Protein AF-A0A7D9H4T4-F1 (afdb_monomer)

Sequence (240 aa):
STEFERYAAGDLHRPLDASEGILERERLVSLVAGLLRQNHLQFLETYKQEAVTAAQALLKQLMIEQLADVEDCLTGSGEVTPPMDAAHWLRVLRLASEALGKLIQRVRAVHDVIKHTAASSSGLETEKFLSLEDHARVEVKLKDLLVSVCDYCHERLASLVSTQSDKQTITASQVAELSSIVENFTELSERICCRQSPALKAAFKIQAGNYVHKFHLQRKNKLTLLLDAARWKVADVTPE

Structure (mmCIF, N/CA/C/O backbone):
data_AF-A0A7D9H4T4-F1
#
_entry.id   AF-A0A7D9H4T4-F1
#
loop_
_atom_site.group_PDB
_atom_site.id
_atom_site.type_symbol
_atom_site.label_atom_id
_atom_site.label_alt_id
_atom_site.label_comp_id
_atom_site.label_asym_id
_atom_site.label_entity_id
_atom_site.label_seq_id
_atom_site.pdbx_PDB_ins_code
_atom_site.Cartn_x
_atom_site.Cartn_y
_atom_site.Cartn_z
_atom_site.occupancy
_atom_site.B_iso_or_equiv
_atom_site.auth_seq_id
_atom_site.auth_comp_id
_atom_site.auth_asym_id
_atom_site.auth_atom_id
_atom_site.pdbx_PDB_model_num
ATOM 1 N N . SER A 1 1 ? -6.855 1.336 27.453 1.00 59.91 1 SER A N 1
ATOM 2 C CA . SER A 1 1 ? -5.936 1.464 26.302 1.00 59.91 1 SER A CA 1
ATOM 3 C C . SER A 1 1 ? -5.232 0.150 25.970 1.00 59.91 1 SER A C 1
ATOM 5 O O . SER A 1 1 ? -5.366 -0.320 24.850 1.00 59.91 1 SER A O 1
ATOM 7 N N . THR A 1 2 ? -4.601 -0.522 26.943 1.00 81.56 2 THR A N 1
ATOM 8 C CA . THR A 1 2 ? -3.756 -1.712 26.693 1.00 81.56 2 THR A CA 1
ATOM 9 C C . THR A 1 2 ? -4.460 -2.923 26.071 1.00 81.56 2 THR A C 1
ATOM 11 O O . THR A 1 2 ? -3.830 -3.684 25.346 1.00 81.56 2 THR A O 1
ATOM 14 N N . GLU A 1 3 ? -5.752 -3.149 26.326 1.00 89.38 3 GLU A N 1
ATOM 15 C CA . GLU A 1 3 ? -6.447 -4.303 25.740 1.00 89.38 3 GLU A CA 1
ATOM 16 C C . GLU A 1 3 ? -6.732 -4.133 24.243 1.00 89.38 3 GLU A C 1
ATOM 18 O O . GLU A 1 3 ? -6.510 -5.062 23.469 1.00 89.38 3 GLU A O 1
ATOM 23 N N . PHE A 1 4 ? -7.140 -2.933 23.824 1.00 91.88 4 PHE A N 1
ATOM 24 C CA . PHE A 1 4 ? -7.318 -2.619 22.408 1.00 91.88 4 PHE A CA 1
ATOM 25 C C . PHE A 1 4 ? -5.983 -2.640 21.655 1.00 91.88 4 PHE A C 1
ATOM 27 O O . PHE A 1 4 ? -5.926 -3.119 20.532 1.00 91.88 4 PHE A O 1
ATOM 34 N N . GLU A 1 5 ? -4.896 -2.191 22.283 1.00 91.69 5 GLU A N 1
ATOM 35 C CA . GLU A 1 5 ? -3.544 -2.292 21.719 1.00 91.69 5 GLU A CA 1
ATOM 36 C C . GLU A 1 5 ? -3.127 -3.749 21.474 1.00 91.69 5 GLU A C 1
ATOM 38 O O . GLU A 1 5 ? -2.657 -4.080 20.388 1.00 91.69 5 GLU A O 1
ATOM 43 N N . ARG A 1 6 ? -3.366 -4.649 22.440 1.00 92.88 6 ARG A N 1
ATOM 44 C CA . ARG A 1 6 ? -3.109 -6.090 22.257 1.00 92.88 6 ARG A CA 1
ATOM 45 C C . ARG A 1 6 ? -3.962 -6.686 21.145 1.00 92.88 6 ARG A C 1
ATOM 47 O O . ARG A 1 6 ? -3.462 -7.493 20.368 1.00 92.88 6 ARG A O 1
ATOM 54 N N . TYR A 1 7 ? -5.230 -6.287 21.073 1.00 94.12 7 TYR A N 1
ATOM 55 C CA . TYR A 1 7 ? -6.113 -6.684 19.984 1.00 94.12 7 TYR A CA 1
ATOM 56 C C . TYR A 1 7 ? -5.576 -6.202 18.629 1.00 94.12 7 TYR A C 1
ATOM 58 O O . TYR A 1 7 ? -5.463 -7.000 17.706 1.00 94.12 7 TYR A O 1
ATOM 66 N N . ALA A 1 8 ? -5.203 -4.924 18.520 1.00 93.69 8 ALA A N 1
ATOM 67 C CA . ALA A 1 8 ? -4.693 -4.321 17.293 1.00 93.69 8 ALA A CA 1
ATOM 68 C C . ALA A 1 8 ? -3.423 -5.024 16.808 1.00 93.69 8 ALA A C 1
ATOM 70 O O . ALA A 1 8 ? -3.341 -5.385 15.637 1.00 93.69 8 ALA A O 1
ATOM 71 N N . ALA A 1 9 ? -2.476 -5.284 17.711 1.00 93.38 9 ALA A N 1
ATOM 72 C CA . ALA A 1 9 ? -1.271 -6.032 17.385 1.00 93.38 9 ALA A CA 1
ATOM 73 C C . ALA A 1 9 ? -1.604 -7.470 16.934 1.00 93.38 9 ALA A C 1
ATOM 75 O O . ALA A 1 9 ? -1.106 -7.936 15.912 1.00 93.38 9 ALA A O 1
ATOM 76 N N . GLY A 1 10 ? -2.498 -8.162 17.648 1.00 92.00 10 GLY A N 1
ATOM 77 C CA . GLY A 1 10 ? -2.926 -9.516 17.285 1.00 92.00 10 GLY A CA 1
ATOM 78 C C . GLY A 1 10 ? -3.643 -9.595 15.933 1.00 92.00 10 GLY A C 1
ATOM 79 O O . GLY A 1 10 ? -3.394 -10.515 15.158 1.00 92.00 10 GLY A O 1
ATOM 80 N N . ASP A 1 11 ? -4.509 -8.629 15.617 1.00 93.00 11 ASP A N 1
ATOM 81 C CA . ASP A 1 11 ? -5.248 -8.599 14.353 1.00 93.00 11 ASP A CA 1
ATOM 82 C C . ASP A 1 11 ? -4.360 -8.191 13.171 1.00 93.00 11 ASP A C 1
ATOM 84 O O . ASP A 1 11 ? -4.442 -8.801 12.104 1.00 93.00 11 ASP A O 1
ATOM 88 N N . LEU A 1 12 ? -3.494 -7.189 13.339 1.00 93.56 12 LEU A N 1
ATOM 89 C CA . LEU A 1 12 ? -2.694 -6.645 12.240 1.00 93.56 12 LEU A CA 1
ATOM 90 C C . LEU A 1 12 ? -1.491 -7.522 11.882 1.00 93.56 12 LEU A C 1
ATOM 92 O O . LEU A 1 12 ? -1.194 -7.654 10.696 1.00 93.56 12 LEU A O 1
ATOM 96 N N . HIS A 1 13 ? -0.843 -8.160 12.863 1.00 91.75 13 HIS A N 1
ATOM 97 C CA . HIS A 1 13 ? 0.355 -8.985 12.630 1.00 91.75 13 HIS A CA 1
ATOM 98 C C . HIS A 1 13 ? 0.063 -10.460 12.345 1.00 91.75 13 HIS A C 1
ATOM 100 O O . HIS A 1 13 ? 0.989 -11.217 12.056 1.00 91.75 13 HIS A O 1
ATOM 106 N N . ARG A 1 14 ? -1.198 -10.909 12.399 1.00 89.81 14 ARG A N 1
ATOM 107 C CA . ARG A 1 14 ? -1.519 -12.287 11.995 1.00 89.81 14 ARG A CA 1
ATOM 108 C C . ARG A 1 14 ? -1.279 -12.494 10.492 1.00 89.81 14 ARG A C 1
ATOM 110 O O . ARG A 1 14 ? -1.447 -11.542 9.717 1.00 89.81 14 ARG A O 1
ATOM 117 N N . PRO A 1 15 ? -0.993 -13.734 10.061 1.00 86.81 15 PRO A N 1
ATOM 118 C CA . PRO A 1 15 ? -0.795 -14.062 8.652 1.00 86.81 15 PRO A CA 1
ATOM 119 C C . PRO A 1 15 ? -1.928 -13.547 7.745 1.00 86.81 15 PRO A C 1
ATOM 121 O O . PRO A 1 15 ? -3.093 -13.463 8.149 1.00 86.81 15 PRO A O 1
ATOM 124 N N . LEU A 1 16 ? -1.591 -13.125 6.523 1.00 82.38 16 LEU A N 1
ATOM 125 C CA . LEU A 1 16 ? -2.542 -12.510 5.579 1.00 82.38 16 LEU A CA 1
ATOM 126 C C . LEU A 1 16 ? -3.442 -13.528 4.860 1.00 82.38 16 LEU A C 1
ATOM 128 O O . LEU A 1 16 ? -4.410 -13.139 4.214 1.00 82.38 16 LEU A O 1
ATOM 132 N N . ASP A 1 17 ? -3.102 -14.808 4.950 1.00 73.62 17 ASP A N 1
ATOM 133 C CA . ASP A 1 17 ? -3.815 -15.985 4.444 1.00 73.62 17 ASP A CA 1
ATOM 134 C C . ASP A 1 17 ? -4.776 -16.596 5.483 1.00 73.62 17 ASP A C 1
ATOM 136 O O . ASP A 1 17 ? -5.750 -17.259 5.125 1.00 73.62 17 ASP A O 1
ATOM 140 N N . ALA A 1 18 ? -4.542 -16.346 6.772 1.00 59.34 18 ALA A N 1
ATOM 141 C CA . ALA A 1 18 ? -5.352 -16.871 7.862 1.00 59.34 18 ALA A CA 1
ATOM 142 C C . ALA A 1 18 ? -6.680 -16.100 8.024 1.00 59.34 18 ALA A C 1
ATOM 144 O O . ALA A 1 18 ? -6.733 -15.061 8.684 1.00 59.34 18 ALA A O 1
ATOM 145 N N . SER A 1 19 ? -7.762 -16.678 7.482 1.00 54.44 19 SER A N 1
ATOM 146 C CA . SER A 1 19 ? -9.172 -16.275 7.646 1.00 54.44 19 SER A CA 1
ATOM 147 C C . SER A 1 19 ? -9.492 -14.842 7.192 1.00 54.44 19 SER A C 1
ATOM 149 O O . SER A 1 19 ? -9.174 -13.854 7.864 1.00 54.44 19 SER A O 1
ATOM 151 N N . GLU A 1 20 ? -10.178 -14.731 6.051 1.00 58.66 20 GLU A N 1
ATOM 152 C CA . GLU A 1 20 ? -10.756 -13.471 5.581 1.00 58.66 20 GLU A CA 1
ATOM 153 C C . GLU A 1 20 ? -11.726 -12.918 6.635 1.00 58.66 20 GLU A C 1
ATOM 155 O O . GLU A 1 20 ? -12.773 -13.498 6.915 1.00 58.66 20 GLU A O 1
ATOM 160 N N . GLY A 1 21 ? -11.382 -11.788 7.253 1.00 69.62 21 GLY A N 1
ATOM 161 C CA . GLY A 1 21 ? -12.265 -11.135 8.215 1.00 69.62 21 GLY A CA 1
ATOM 162 C C . GLY A 1 21 ? -11.530 -10.389 9.311 1.00 69.62 21 GLY A C 1
ATOM 163 O O . GLY A 1 21 ? -10.339 -10.127 9.208 1.00 69.62 21 GLY A O 1
ATOM 164 N N . ILE A 1 22 ? -12.265 -10.041 10.361 1.00 80.88 22 ILE A N 1
ATOM 165 C CA . ILE A 1 22 ? -11.802 -9.306 11.544 1.00 80.88 22 ILE A CA 1
ATOM 166 C C . ILE A 1 22 ? -11.605 -10.317 12.672 1.00 80.88 22 ILE A C 1
ATOM 168 O O . ILE A 1 22 ? -12.488 -11.153 12.884 1.00 80.88 22 ILE A O 1
ATOM 172 N N . LEU A 1 23 ? -10.492 -10.245 13.404 1.00 84.81 23 LEU A N 1
ATOM 173 C CA . LEU A 1 23 ? -10.285 -11.085 14.583 1.00 84.81 23 LEU A CA 1
ATOM 174 C C . LEU A 1 23 ? -11.362 -10.771 15.637 1.00 84.81 23 LEU A C 1
ATOM 176 O O . LEU A 1 23 ? -11.583 -9.607 15.935 1.00 84.81 23 LEU A O 1
ATOM 180 N N . GLU A 1 24 ? -12.054 -11.770 16.189 1.00 87.19 24 GLU A N 1
ATOM 181 C CA . GLU A 1 24 ? -12.977 -11.607 17.336 1.00 87.19 24 GLU A CA 1
ATOM 182 C C . GLU A 1 24 ? -13.901 -10.362 17.262 1.00 87.19 24 GLU A C 1
ATOM 184 O O . GLU A 1 24 ? -13.882 -9.503 18.146 1.00 87.19 24 GLU A O 1
ATOM 189 N N . ARG A 1 25 ? -14.720 -10.239 16.203 1.00 88.75 25 ARG A N 1
ATOM 190 C CA . ARG A 1 25 ? -15.568 -9.050 15.941 1.00 88.75 25 ARG A CA 1
ATOM 191 C C . ARG A 1 25 ? -16.347 -8.545 17.167 1.00 88.75 25 ARG A C 1
ATOM 193 O O . ARG A 1 25 ? -16.316 -7.350 17.445 1.00 88.75 25 ARG A O 1
ATOM 200 N N . GLU A 1 26 ? -17.023 -9.429 17.899 1.00 90.25 26 GLU A N 1
ATOM 201 C CA . GLU A 1 26 ? -17.829 -9.063 19.082 1.00 90.25 26 GLU A CA 1
ATOM 202 C C . GLU A 1 26 ? -16.981 -8.454 20.208 1.00 90.25 26 GLU A C 1
ATOM 204 O O . GLU A 1 26 ? -17.390 -7.512 20.898 1.00 90.25 26 GLU A O 1
ATOM 209 N N . ARG A 1 27 ? -15.748 -8.950 20.362 1.00 92.56 27 ARG A N 1
ATOM 210 C CA . ARG A 1 27 ? -14.789 -8.401 21.316 1.00 92.56 27 ARG A CA 1
ATOM 211 C C . ARG A 1 27 ? -14.365 -6.998 20.898 1.00 92.56 27 ARG A C 1
ATOM 213 O O . ARG A 1 27 ? -14.343 -6.106 21.741 1.00 92.56 27 ARG A O 1
ATOM 220 N N . LEU A 1 28 ? -14.083 -6.780 19.611 1.00 93.25 28 LEU A N 1
ATOM 221 C CA . LEU A 1 28 ? -13.751 -5.453 19.086 1.00 93.25 28 LEU A CA 1
ATOM 222 C C . LEU A 1 28 ? -14.882 -4.445 19.339 1.00 93.25 28 LEU A C 1
ATOM 224 O O . LEU A 1 28 ? -14.608 -3.352 19.829 1.00 93.25 28 LEU A O 1
ATOM 228 N N . VAL A 1 29 ? -16.138 -4.815 19.065 1.00 92.94 29 VAL A N 1
ATOM 229 C CA . VAL A 1 29 ? -17.309 -3.956 19.332 1.00 92.94 29 VAL A CA 1
ATOM 230 C C . VAL A 1 29 ? -17.362 -3.565 20.809 1.00 92.94 29 VAL A C 1
ATOM 232 O O . VAL A 1 29 ? -17.477 -2.383 21.132 1.00 92.94 29 VAL A O 1
ATOM 235 N N . SER A 1 30 ? -17.195 -4.537 21.709 1.00 91.31 30 SER A N 1
ATOM 236 C CA . SER A 1 30 ? -17.214 -4.306 23.158 1.00 91.31 30 SER A CA 1
ATOM 237 C C . SER A 1 30 ? -16.081 -3.377 23.618 1.00 91.31 30 SER A C 1
ATOM 239 O O . SER A 1 30 ? -16.315 -2.436 24.380 1.00 91.31 30 SER A O 1
ATOM 241 N N . LEU A 1 31 ? -14.858 -3.593 23.116 1.00 91.94 31 LEU A N 1
ATOM 242 C CA . LEU A 1 31 ? -13.693 -2.756 23.422 1.00 91.94 31 LEU A CA 1
ATOM 243 C C . LEU A 1 31 ? -13.887 -1.318 22.937 1.00 91.94 31 LEU A C 1
ATOM 245 O O . LEU A 1 31 ? -13.647 -0.369 23.685 1.00 91.94 31 LEU A O 1
ATOM 249 N N . VAL A 1 32 ? -14.339 -1.153 21.694 1.00 91.88 32 VAL A N 1
ATOM 250 C CA . VAL A 1 32 ? -14.562 0.158 21.079 1.00 91.88 32 VAL A CA 1
ATOM 251 C C . VAL A 1 32 ? -15.685 0.900 21.794 1.00 91.88 32 VAL A C 1
ATOM 253 O O . VAL A 1 32 ? -15.501 2.064 22.141 1.00 91.88 32 VAL A O 1
ATOM 256 N N . ALA A 1 33 ? -16.807 0.242 22.089 1.00 88.88 33 ALA A N 1
ATOM 257 C CA . ALA A 1 33 ? -17.903 0.843 22.846 1.00 88.88 33 ALA A CA 1
ATOM 258 C C . ALA A 1 33 ? -17.431 1.339 24.226 1.00 88.88 33 ALA A C 1
ATOM 260 O O . ALA A 1 33 ? -17.741 2.465 24.617 1.00 88.88 33 ALA A O 1
ATOM 261 N N . GLY A 1 34 ? -16.621 0.544 24.936 1.00 88.56 34 GLY A N 1
ATOM 262 C CA . GLY A 1 34 ? -16.025 0.944 26.214 1.00 88.56 34 GLY A CA 1
ATOM 263 C C . GLY A 1 34 ? -15.099 2.162 26.102 1.00 88.56 34 GLY A C 1
ATOM 264 O O . GLY A 1 34 ? -15.195 3.085 26.911 1.00 88.56 34 GLY A O 1
ATOM 265 N N . LEU A 1 35 ? -14.235 2.205 25.083 1.00 89.50 35 LEU A N 1
ATOM 266 C CA . LEU A 1 35 ? -13.307 3.322 24.850 1.00 89.50 35 LEU A CA 1
ATOM 267 C C . LEU A 1 35 ? -14.020 4.610 24.419 1.00 89.50 35 LEU A C 1
ATOM 269 O O . LEU A 1 35 ? -13.639 5.701 24.849 1.00 89.50 35 LEU A O 1
ATOM 273 N N . LEU A 1 36 ? -15.069 4.483 23.605 1.00 88.00 36 LEU A N 1
ATOM 274 C CA . LEU A 1 36 ? -15.909 5.601 23.184 1.00 88.00 36 LEU A CA 1
ATOM 275 C C . LEU A 1 36 ? -16.678 6.202 24.369 1.00 88.00 36 LEU A C 1
ATOM 277 O O . LEU A 1 36 ? -16.703 7.422 24.508 1.00 88.00 36 LEU A O 1
ATOM 281 N N . ARG A 1 37 ? -17.217 5.372 25.277 1.00 84.38 37 ARG A N 1
ATOM 282 C CA . ARG A 1 37 ? -17.871 5.834 26.522 1.00 84.38 37 ARG A CA 1
ATOM 283 C C . ARG A 1 37 ? -16.931 6.633 27.430 1.00 84.38 37 ARG A C 1
ATOM 285 O O . ARG A 1 37 ? -17.375 7.541 28.121 1.00 84.38 37 ARG A O 1
ATOM 292 N N . GLN A 1 38 ? -15.636 6.320 27.421 1.00 83.31 38 GLN A N 1
ATOM 293 C CA . GLN A 1 38 ? -14.612 7.041 28.189 1.00 83.31 38 GLN A CA 1
ATOM 294 C C . GLN A 1 38 ? -14.118 8.325 27.487 1.00 83.31 38 GLN A C 1
ATOM 296 O O . GLN A 1 38 ? -13.205 8.976 27.991 1.00 83.31 38 GLN A O 1
ATOM 301 N N . ASN A 1 39 ? -14.679 8.674 26.318 1.00 77.56 39 ASN A N 1
ATOM 302 C CA . ASN A 1 39 ? -14.226 9.745 25.418 1.00 77.56 39 ASN A CA 1
ATOM 303 C C . ASN A 1 39 ? -12.717 9.687 25.096 1.00 77.56 39 ASN A C 1
ATOM 305 O O . ASN A 1 39 ? -12.051 10.699 24.863 1.00 77.56 39 ASN A O 1
ATOM 309 N N . HIS A 1 40 ? -12.140 8.484 25.102 1.00 81.38 40 HIS A N 1
ATOM 310 C CA . HIS A 1 40 ? -10.697 8.308 25.016 1.00 81.38 40 HIS A CA 1
ATOM 311 C C . HIS A 1 40 ? -10.260 8.015 23.579 1.00 81.38 40 HIS A C 1
ATOM 313 O O . HIS A 1 40 ? -9.805 6.917 23.278 1.00 81.38 40 HIS A O 1
ATOM 319 N N . LEU A 1 41 ? -10.379 9.000 22.680 1.00 85.44 41 LEU A N 1
ATOM 320 C CA . LEU A 1 41 ? -1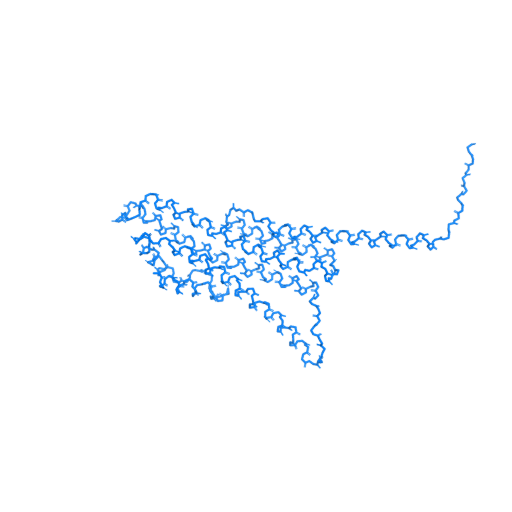0.163 8.843 21.227 1.00 85.44 41 LEU A CA 1
ATOM 321 C C . LEU A 1 41 ? -8.705 8.587 20.795 1.00 85.44 41 LEU A C 1
ATOM 323 O O . LEU A 1 41 ? -8.444 8.361 19.613 1.00 85.44 41 LEU A O 1
ATOM 327 N N . GLN A 1 42 ? -7.752 8.599 21.732 1.00 89.75 42 GLN A N 1
ATOM 328 C CA . GLN A 1 42 ? -6.335 8.340 21.457 1.00 89.75 42 GLN A CA 1
ATOM 329 C C . GLN A 1 42 ? -6.097 6.948 20.851 1.00 89.75 42 GLN A C 1
ATOM 331 O O . GLN A 1 42 ? -5.142 6.763 20.101 1.00 89.75 42 GLN A O 1
ATOM 336 N N . PHE A 1 43 ? -6.991 5.987 21.110 1.00 91.94 43 PHE A N 1
ATOM 337 C CA . PHE A 1 43 ? -6.884 4.630 20.569 1.00 91.94 43 PHE A CA 1
ATOM 338 C C . PHE A 1 43 ? -6.854 4.588 19.032 1.00 91.94 43 PHE A C 1
ATOM 340 O O . PHE A 1 43 ? -6.226 3.694 18.474 1.00 91.94 43 PHE A O 1
ATOM 347 N N . LEU A 1 44 ? -7.481 5.556 18.348 1.00 93.56 44 LEU A N 1
ATOM 348 C CA . LEU A 1 44 ? -7.438 5.663 16.886 1.00 93.56 44 LEU A CA 1
ATOM 349 C C . LEU A 1 44 ? -6.033 6.020 16.392 1.00 93.56 44 LEU A C 1
ATOM 351 O O . LEU A 1 44 ? -5.554 5.439 15.423 1.00 93.56 44 LEU A O 1
ATOM 355 N N . GLU A 1 45 ? -5.344 6.928 17.084 1.00 92.69 45 GLU A N 1
ATOM 356 C CA . GLU A 1 45 ? -3.953 7.261 16.757 1.00 92.69 45 GLU A CA 1
ATOM 357 C C . GLU A 1 45 ? -3.029 6.074 17.029 1.00 92.69 45 GLU A C 1
ATOM 359 O O . GLU A 1 45 ? -2.155 5.775 16.217 1.00 92.69 45 GLU A O 1
ATOM 364 N N . THR A 1 46 ? -3.260 5.355 18.130 1.00 93.69 46 THR A N 1
ATOM 365 C CA . THR A 1 46 ? -2.515 4.132 18.437 1.00 93.69 46 THR A CA 1
ATOM 366 C C . THR A 1 46 ? -2.755 3.052 17.382 1.00 93.69 46 THR A C 1
ATOM 368 O O . THR A 1 46 ? -1.799 2.441 16.916 1.00 93.69 46 THR A O 1
ATOM 371 N N . TYR A 1 47 ? -4.002 2.861 16.933 1.00 95.94 47 TYR A N 1
ATOM 372 C CA . TYR A 1 47 ? -4.328 1.919 15.858 1.00 95.94 47 TYR A CA 1
ATOM 373 C C . TYR A 1 47 ? -3.644 2.293 14.541 1.00 95.94 47 TYR A C 1
ATOM 375 O O . TYR A 1 47 ? -3.082 1.435 13.867 1.00 95.94 47 TYR A O 1
ATOM 383 N N . LYS A 1 48 ? -3.644 3.586 14.191 1.00 95.94 48 LYS A N 1
ATOM 384 C CA . LYS A 1 48 ? -2.946 4.108 13.011 1.00 95.94 48 LYS A CA 1
ATOM 385 C C . LYS A 1 48 ? -1.450 3.796 13.073 1.00 95.94 48 LYS A C 1
ATOM 387 O O . LYS A 1 48 ? -0.886 3.310 12.096 1.00 95.94 48 LYS A O 1
ATOM 392 N N . GLN A 1 49 ? -0.815 4.063 14.215 1.00 95.81 49 GLN A N 1
ATOM 393 C CA . GLN A 1 49 ? 0.606 3.786 14.408 1.00 95.81 49 GLN A CA 1
ATOM 394 C C . GLN A 1 49 ? 0.899 2.285 14.321 1.00 95.81 49 GLN A C 1
ATOM 396 O O . GLN A 1 49 ? 1.873 1.895 13.682 1.00 95.81 49 GLN A O 1
ATOM 401 N N . GLU A 1 50 ? 0.039 1.447 14.897 1.00 96.12 50 GLU A N 1
ATOM 402 C CA . GLU A 1 50 ? 0.171 -0.008 14.824 1.00 96.12 50 GLU A CA 1
ATOM 403 C C . GLU A 1 50 ? 0.018 -0.525 13.387 1.00 96.12 50 GLU A C 1
ATOM 405 O O . GLU A 1 50 ? 0.809 -1.353 12.948 1.00 96.12 50 GLU A O 1
ATOM 410 N N . ALA A 1 51 ? -0.924 0.015 12.607 1.00 96.62 51 ALA A N 1
ATOM 411 C CA . ALA A 1 51 ? -1.088 -0.325 11.192 1.00 96.62 51 ALA A CA 1
ATOM 412 C C . ALA A 1 51 ? 0.156 0.028 10.360 1.00 96.62 51 ALA A C 1
ATOM 414 O O . ALA A 1 51 ? 0.576 -0.755 9.506 1.00 96.62 51 ALA A O 1
ATOM 415 N N . VAL A 1 52 ? 0.788 1.173 10.637 1.00 96.06 52 VAL A N 1
ATOM 416 C CA . VAL A 1 52 ? 2.068 1.554 10.016 1.00 96.06 52 VAL A CA 1
ATOM 417 C C . VAL A 1 52 ? 3.187 0.595 10.432 1.00 96.06 52 VAL A C 1
ATOM 419 O O . VAL A 1 52 ? 3.964 0.156 9.582 1.00 96.06 52 VAL A O 1
ATOM 422 N N . THR A 1 53 ? 3.263 0.224 11.711 1.00 96.06 53 THR A N 1
ATOM 423 C CA . THR A 1 53 ? 4.239 -0.755 12.214 1.00 96.06 53 THR A CA 1
ATOM 424 C C . THR A 1 53 ? 4.041 -2.133 11.572 1.00 96.06 53 THR A C 1
ATOM 426 O O . THR A 1 53 ? 5.016 -2.760 11.159 1.00 96.06 53 THR A O 1
ATOM 429 N N . ALA A 1 54 ? 2.797 -2.586 11.407 1.00 96.00 54 ALA A N 1
ATOM 430 C CA . ALA A 1 54 ? 2.469 -3.834 10.722 1.00 96.00 54 ALA A CA 1
ATOM 431 C C . ALA A 1 54 ? 2.876 -3.797 9.241 1.00 96.00 54 ALA A C 1
ATOM 433 O O . ALA A 1 54 ? 3.501 -4.736 8.753 1.00 96.00 54 ALA A O 1
ATOM 434 N N . ALA A 1 55 ? 2.626 -2.684 8.540 1.00 95.69 55 ALA A N 1
ATOM 435 C CA . ALA A 1 55 ? 3.085 -2.495 7.162 1.00 95.69 55 ALA A CA 1
ATOM 436 C C . ALA A 1 55 ? 4.619 -2.565 7.049 1.00 95.69 55 ALA A C 1
ATOM 438 O O . ALA A 1 55 ? 5.154 -3.180 6.126 1.00 95.69 55 ALA A O 1
ATOM 439 N N . GLN A 1 56 ? 5.343 -1.969 8.003 1.00 94.12 56 GLN A N 1
ATOM 440 C CA . GLN A 1 56 ? 6.805 -2.054 8.069 1.00 94.12 56 GLN A CA 1
ATOM 441 C C . GLN A 1 56 ? 7.299 -3.479 8.306 1.00 94.12 56 GLN A C 1
ATOM 443 O O . GLN A 1 56 ? 8.240 -3.911 7.643 1.00 94.12 56 GLN A O 1
ATOM 448 N N . ALA A 1 57 ? 6.699 -4.188 9.262 1.00 94.19 57 ALA A N 1
ATOM 449 C CA . ALA A 1 57 ? 7.067 -5.559 9.594 1.00 94.19 57 ALA A CA 1
ATOM 450 C C . ALA A 1 57 ? 6.841 -6.494 8.401 1.00 94.19 57 ALA A C 1
ATOM 452 O O . ALA A 1 57 ? 7.740 -7.245 8.038 1.00 94.19 57 ALA A O 1
ATOM 453 N N . LEU A 1 58 ? 5.694 -6.362 7.735 1.00 93.75 58 LEU A N 1
ATOM 454 C CA . LEU A 1 58 ? 5.337 -7.103 6.528 1.00 93.75 58 LEU A CA 1
ATOM 455 C C . LEU A 1 58 ? 6.362 -6.893 5.407 1.00 93.75 58 LEU A C 1
ATOM 457 O O . LEU A 1 58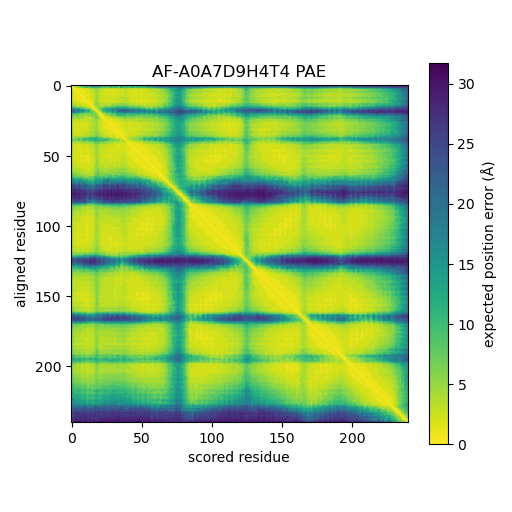 ? 6.834 -7.859 4.816 1.00 93.75 58 LEU A O 1
ATOM 461 N N . LEU A 1 59 ? 6.763 -5.645 5.144 1.00 91.50 59 LEU A N 1
ATOM 462 C CA . LEU A 1 59 ? 7.773 -5.358 4.122 1.00 91.50 59 LEU A CA 1
ATOM 463 C C . LEU A 1 59 ? 9.152 -5.909 4.495 1.00 91.50 59 LEU A C 1
ATOM 465 O O . LEU A 1 59 ? 9.838 -6.449 3.632 1.00 91.50 59 LEU A O 1
ATOM 469 N N . LYS A 1 60 ? 9.561 -5.794 5.764 1.00 89.81 60 LYS A N 1
ATOM 470 C CA . LYS A 1 60 ? 10.829 -6.365 6.245 1.00 89.81 60 LYS A CA 1
ATOM 471 C C . LYS A 1 60 ? 10.845 -7.882 6.093 1.00 89.81 60 LYS A C 1
ATOM 473 O O . LYS A 1 60 ? 11.818 -8.414 5.575 1.00 89.81 60 LYS A O 1
ATOM 478 N N . GLN A 1 61 ? 9.770 -8.549 6.508 1.00 90.12 61 GLN A N 1
ATOM 479 C CA . GLN A 1 61 ? 9.624 -9.997 6.401 1.00 90.12 61 GLN A CA 1
ATOM 480 C C . GLN A 1 61 ? 9.700 -10.450 4.941 1.00 90.12 61 GLN A C 1
ATOM 482 O O . GLN A 1 61 ? 10.488 -11.330 4.615 1.00 90.12 61 GLN A O 1
ATOM 487 N N . LEU A 1 62 ? 8.976 -9.771 4.050 1.00 89.00 62 LEU A N 1
ATOM 488 C CA . LEU A 1 62 ? 9.011 -10.052 2.618 1.00 89.00 62 LEU A CA 1
ATOM 489 C C . LEU A 1 62 ? 10.417 -9.863 2.040 1.00 89.00 62 LEU A C 1
ATOM 491 O O . LEU A 1 62 ? 10.890 -10.704 1.287 1.00 89.00 62 LEU A O 1
ATOM 495 N N . MET A 1 63 ? 11.125 -8.791 2.407 1.00 83.12 63 MET A N 1
ATOM 496 C CA . MET A 1 63 ? 12.507 -8.599 1.958 1.00 83.12 63 MET A CA 1
ATOM 497 C C . MET A 1 63 ? 13.444 -9.706 2.456 1.00 83.12 63 MET A C 1
ATOM 499 O O . MET A 1 63 ? 14.302 -10.136 1.694 1.00 83.12 63 MET A O 1
ATOM 503 N N . ILE A 1 64 ? 13.281 -10.183 3.694 1.00 85.31 64 ILE A N 1
ATOM 504 C CA . ILE A 1 64 ? 14.073 -11.295 4.243 1.00 85.31 64 ILE A CA 1
ATOM 505 C C . ILE A 1 64 ? 13.785 -12.590 3.478 1.00 85.31 64 ILE A C 1
ATOM 507 O O . ILE A 1 64 ? 14.720 -13.267 3.069 1.00 85.31 64 ILE A O 1
ATOM 511 N N . GLU A 1 65 ? 12.513 -12.907 3.232 1.00 85.19 65 GLU A N 1
ATOM 512 C CA . GLU A 1 65 ? 12.108 -14.104 2.483 1.00 85.19 65 GLU A CA 1
ATOM 513 C C . GLU A 1 65 ? 12.669 -14.103 1.059 1.00 85.19 65 GLU A C 1
ATOM 515 O O . GLU A 1 65 ? 13.160 -15.122 0.585 1.00 85.19 65 GLU A O 1
ATOM 520 N N . GLN A 1 66 ? 12.649 -12.951 0.387 1.00 78.44 66 GLN A N 1
ATOM 521 C CA . GLN A 1 66 ? 13.195 -12.829 -0.965 1.00 78.44 66 GLN A CA 1
ATOM 522 C C . GLN A 1 66 ? 14.731 -12.867 -0.989 1.00 78.44 66 GLN A C 1
ATOM 524 O O . GLN A 1 66 ? 15.301 -13.310 -1.979 1.00 78.44 66 GLN A O 1
ATOM 529 N N . LEU A 1 67 ? 15.413 -12.426 0.074 1.00 71.44 67 LEU A N 1
ATOM 530 C CA . LEU A 1 67 ? 16.866 -12.593 0.204 1.00 71.44 67 LEU A CA 1
ATOM 531 C C . LEU A 1 67 ? 17.243 -14.056 0.477 1.00 71.44 67 LEU A C 1
ATOM 533 O O . LEU A 1 67 ? 18.184 -14.556 -0.132 1.00 71.44 67 LEU A O 1
ATOM 537 N N . ALA A 1 68 ? 16.489 -14.745 1.335 1.00 73.25 68 ALA A N 1
ATOM 538 C CA . ALA A 1 68 ? 16.714 -16.152 1.657 1.00 73.25 68 ALA A CA 1
ATOM 539 C C . ALA A 1 68 ? 16.498 -17.075 0.444 1.00 73.25 68 ALA A C 1
ATOM 541 O O . ALA A 1 68 ? 17.302 -17.973 0.218 1.00 73.25 68 ALA A O 1
ATOM 542 N N . ASP A 1 69 ? 15.471 -16.818 -0.378 1.00 65.06 69 ASP A N 1
ATOM 543 C CA . ASP A 1 69 ? 15.201 -17.575 -1.617 1.00 65.06 69 ASP A CA 1
ATOM 544 C C . ASP A 1 69 ? 16.368 -17.476 -2.622 1.00 65.06 69 ASP A C 1
ATOM 546 O O . ASP A 1 69 ? 16.725 -18.441 -3.301 1.00 65.06 69 ASP A O 1
ATOM 550 N N . VAL A 1 70 ? 17.029 -16.312 -2.675 1.00 60.38 70 VAL A N 1
ATOM 551 C CA . VAL A 1 70 ? 18.236 -16.111 -3.492 1.00 60.38 70 VAL A CA 1
ATOM 552 C C . VAL A 1 70 ? 19.443 -16.831 -2.886 1.00 60.38 70 VAL A C 1
ATOM 554 O O . VAL A 1 70 ? 20.223 -17.418 -3.632 1.00 60.38 70 VAL A O 1
ATOM 557 N N . GLU A 1 71 ? 19.615 -16.810 -1.562 1.00 57.09 71 GLU A N 1
ATOM 558 C CA . GLU A 1 71 ? 20.724 -17.499 -0.889 1.00 57.09 71 GLU A CA 1
ATOM 559 C C . GLU A 1 71 ? 20.630 -19.027 -1.008 1.00 57.09 71 GLU A C 1
ATOM 561 O O . GLU A 1 71 ? 21.640 -19.656 -1.325 1.00 57.09 71 GLU A O 1
ATOM 566 N N . ASP A 1 72 ? 19.443 -19.628 -0.868 1.00 53.91 72 ASP A N 1
ATOM 567 C CA . ASP A 1 72 ? 19.249 -21.077 -1.053 1.00 53.91 72 ASP A CA 1
ATOM 568 C C . ASP A 1 72 ? 19.627 -21.530 -2.473 1.00 53.91 72 ASP A C 1
ATOM 570 O O . ASP A 1 72 ? 20.215 -22.602 -2.643 1.00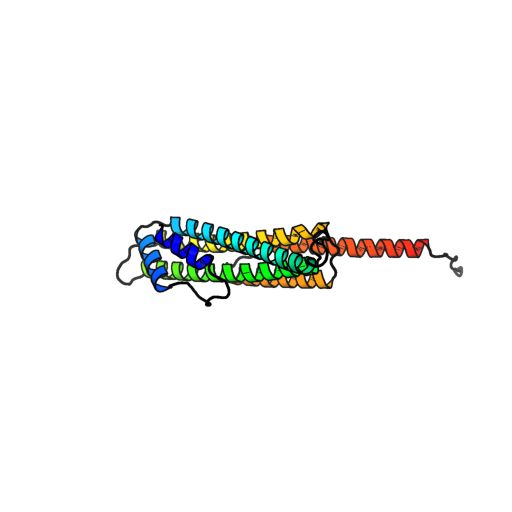 53.91 72 ASP A O 1
ATOM 574 N N . CYS A 1 73 ? 19.405 -20.689 -3.490 1.00 50.88 73 CYS A N 1
ATOM 575 C CA . CYS A 1 73 ? 19.869 -20.944 -4.858 1.00 50.88 73 CYS A CA 1
ATOM 576 C C . CYS A 1 73 ? 21.404 -20.894 -5.012 1.00 50.88 73 CYS A C 1
ATOM 578 O O . CYS A 1 73 ? 21.946 -21.479 -5.952 1.00 50.88 73 CYS A O 1
ATOM 580 N N . LEU A 1 74 ? 22.115 -20.208 -4.111 1.00 52.75 74 LEU A N 1
ATOM 581 C CA . LEU A 1 74 ? 23.566 -19.986 -4.166 1.00 52.75 74 LEU A CA 1
ATOM 582 C C . LEU A 1 74 ? 24.354 -20.944 -3.260 1.00 52.75 74 LEU A C 1
ATOM 584 O O . LEU A 1 74 ? 25.579 -21.003 -3.353 1.00 52.75 74 LEU A O 1
ATOM 588 N N . THR A 1 75 ? 23.694 -21.764 -2.434 1.00 51.66 75 THR A N 1
ATOM 589 C CA . THR A 1 75 ? 24.378 -22.697 -1.513 1.00 51.66 75 THR A CA 1
ATOM 590 C C . THR A 1 75 ? 25.167 -23.831 -2.201 1.00 51.66 75 THR A C 1
ATOM 592 O O . THR A 1 75 ? 25.822 -24.622 -1.524 1.00 51.66 75 THR A O 1
ATOM 595 N N . GLY A 1 76 ? 25.198 -23.891 -3.541 1.00 51.81 76 GLY A N 1
ATOM 596 C CA . GLY A 1 76 ? 26.074 -24.780 -4.320 1.00 51.81 76 GLY A CA 1
ATOM 597 C C . GLY A 1 76 ? 27.425 -24.188 -4.758 1.00 51.81 76 GLY A C 1
ATOM 598 O O . GLY A 1 76 ? 28.336 -24.943 -5.093 1.00 51.81 76 GLY A O 1
ATOM 599 N N . SER A 1 77 ? 27.591 -22.864 -4.775 1.00 51.31 77 SER A N 1
ATOM 600 C CA . SER A 1 77 ? 28.837 -22.207 -5.194 1.00 51.31 77 SER A CA 1
ATOM 601 C C . SER A 1 77 ? 28.892 -20.838 -4.532 1.00 51.31 77 SER A C 1
ATOM 603 O O . SER A 1 77 ? 28.005 -20.029 -4.768 1.00 51.31 77 SER A O 1
ATOM 605 N N . GLY A 1 78 ? 29.894 -20.599 -3.680 1.00 51.28 78 GLY A N 1
ATOM 606 C CA . GLY A 1 78 ? 30.048 -19.398 -2.846 1.00 51.28 78 GLY A CA 1
ATOM 607 C C . GLY A 1 78 ? 30.309 -18.097 -3.614 1.00 51.28 78 GLY A C 1
ATOM 608 O O . GLY A 1 78 ? 31.271 -17.389 -3.318 1.00 51.28 78 GLY A O 1
ATOM 609 N N . GLU A 1 79 ? 29.477 -17.783 -4.602 1.00 46.69 79 GLU A N 1
ATOM 610 C CA . GLU A 1 79 ? 29.474 -16.520 -5.319 1.00 46.69 79 GLU A CA 1
ATOM 611 C C . GLU A 1 79 ? 28.554 -15.504 -4.640 1.00 46.69 79 GLU A C 1
ATOM 613 O O . GLU A 1 79 ? 27.454 -15.800 -4.177 1.00 46.69 79 GLU A O 1
ATOM 618 N N . VAL A 1 80 ? 29.071 -14.277 -4.595 1.00 54.72 80 VAL A N 1
ATOM 619 C CA . VAL A 1 80 ? 28.415 -13.042 -4.165 1.00 54.72 80 VAL A CA 1
ATOM 620 C C . VAL A 1 80 ? 26.969 -12.991 -4.663 1.00 54.72 80 VAL A C 1
ATOM 622 O O . VAL A 1 80 ? 26.733 -13.155 -5.860 1.00 54.72 80 VAL A O 1
ATOM 625 N N . THR A 1 81 ? 26.021 -12.713 -3.759 1.00 52.03 81 THR A N 1
ATOM 626 C CA . THR A 1 81 ? 24.592 -12.545 -4.064 1.00 52.03 81 THR A CA 1
ATOM 627 C C . THR A 1 81 ? 24.427 -11.663 -5.307 1.00 52.03 81 THR A C 1
ATOM 629 O O . THR A 1 81 ? 24.840 -10.495 -5.270 1.00 52.03 81 THR A O 1
ATOM 632 N N . PRO A 1 82 ? 23.879 -12.184 -6.423 1.00 53.03 82 PRO A N 1
ATOM 633 C CA . PRO A 1 82 ? 23.723 -11.401 -7.633 1.00 53.03 82 PRO A CA 1
ATOM 634 C C . PRO A 1 82 ? 22.904 -10.141 -7.336 1.00 53.03 82 PRO A C 1
ATOM 636 O O . PRO A 1 82 ? 21.952 -10.197 -6.549 1.00 53.03 82 PRO A O 1
ATOM 639 N N . PRO A 1 83 ? 23.235 -8.993 -7.950 1.00 58.56 83 PRO A N 1
ATOM 640 C CA . PRO A 1 83 ? 22.374 -7.823 -7.863 1.00 58.56 83 PRO A CA 1
ATOM 641 C C . PRO A 1 83 ? 20.963 -8.215 -8.319 1.00 58.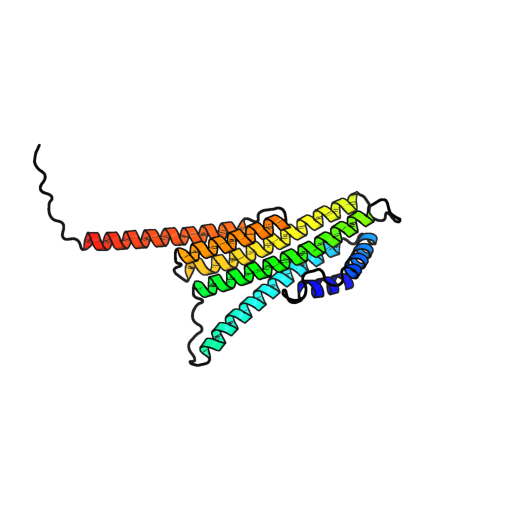56 83 PRO A C 1
ATOM 643 O O . PRO A 1 83 ? 20.822 -8.855 -9.361 1.00 58.56 83 PRO A O 1
ATOM 646 N N . MET A 1 84 ? 19.936 -7.851 -7.536 1.00 65.81 84 MET A N 1
ATOM 647 C CA . MET A 1 84 ? 18.531 -8.118 -7.874 1.00 65.81 84 MET A CA 1
ATOM 648 C C . MET A 1 84 ? 18.257 -7.714 -9.323 1.00 65.81 84 MET A C 1
ATOM 650 O O . MET A 1 84 ? 18.284 -6.527 -9.656 1.00 65.81 84 MET A O 1
ATOM 654 N N . ASP A 1 85 ? 17.985 -8.696 -10.182 1.00 78.50 85 ASP A N 1
ATOM 655 C CA . ASP A 1 85 ? 17.617 -8.403 -11.557 1.00 78.50 85 ASP A CA 1
ATOM 656 C C . ASP A 1 85 ? 16.224 -7.743 -11.619 1.00 78.50 85 ASP A C 1
ATOM 658 O O . ASP A 1 85 ? 15.456 -7.700 -10.650 1.00 78.50 85 ASP A O 1
ATOM 662 N N . ALA A 1 86 ? 15.877 -7.208 -12.787 1.00 83.25 86 ALA A N 1
ATOM 663 C CA . ALA A 1 86 ? 14.599 -6.531 -12.973 1.00 83.25 86 ALA A CA 1
ATOM 664 C C . ALA A 1 86 ? 13.371 -7.452 -12.794 1.00 83.25 86 ALA A C 1
ATOM 666 O O . ALA A 1 86 ? 12.305 -6.954 -12.440 1.00 83.25 86 ALA A O 1
ATOM 667 N N . ALA A 1 87 ? 13.495 -8.766 -13.004 1.00 85.75 87 ALA A N 1
ATOM 668 C CA . ALA A 1 87 ? 12.395 -9.712 -12.813 1.00 85.75 87 ALA A CA 1
ATOM 669 C C . ALA A 1 87 ? 12.153 -10.003 -11.323 1.00 85.75 87 ALA A C 1
ATOM 671 O O . ALA A 1 87 ? 11.007 -9.997 -10.871 1.00 85.75 87 ALA A O 1
ATOM 672 N N . HIS A 1 88 ? 13.218 -10.187 -10.542 1.00 85.19 88 HIS A N 1
ATOM 673 C CA . HIS A 1 88 ? 13.153 -10.322 -9.089 1.00 85.19 88 HIS A CA 1
ATOM 674 C C . HIS A 1 88 ? 12.601 -9.048 -8.455 1.00 85.19 88 HIS A C 1
ATOM 676 O O . HIS A 1 88 ? 11.703 -9.115 -7.622 1.00 85.19 88 HIS A O 1
ATOM 682 N N . TRP A 1 89 ? 13.056 -7.874 -8.897 1.00 88.50 89 TRP A N 1
ATOM 683 C CA . TRP A 1 89 ? 12.512 -6.597 -8.432 1.00 88.50 89 TRP A CA 1
ATOM 684 C C . TRP A 1 89 ? 11.001 -6.463 -8.682 1.00 88.50 89 TRP A C 1
ATOM 686 O O . TRP A 1 89 ? 10.266 -6.106 -7.759 1.00 88.50 89 TRP A O 1
ATOM 696 N N . LEU A 1 90 ? 10.515 -6.802 -9.883 1.00 90.69 90 LEU A N 1
ATOM 697 C CA . LEU A 1 90 ? 9.076 -6.787 -10.180 1.00 90.69 90 LEU A CA 1
ATOM 698 C C . LEU A 1 90 ? 8.298 -7.784 -9.323 1.00 90.69 90 LEU A C 1
ATOM 700 O O . LEU A 1 90 ? 7.227 -7.445 -8.820 1.00 90.69 90 LEU A O 1
ATOM 704 N N . ARG A 1 91 ? 8.850 -8.982 -9.099 1.00 91.19 91 ARG A N 1
ATOM 705 C CA . ARG A 1 91 ? 8.259 -9.985 -8.205 1.00 91.19 91 ARG A CA 1
ATOM 706 C C . ARG A 1 91 ? 8.117 -9.446 -6.783 1.00 91.19 91 ARG A C 1
ATOM 708 O O . ARG A 1 91 ? 7.025 -9.513 -6.226 1.00 91.19 91 ARG A O 1
ATOM 715 N N . VAL A 1 92 ? 9.180 -8.865 -6.224 1.00 90.69 92 VAL A N 1
ATOM 716 C CA . VAL A 1 92 ? 9.158 -8.251 -4.886 1.00 90.69 92 VAL A CA 1
ATOM 717 C C . VAL A 1 92 ? 8.120 -7.136 -4.819 1.00 90.69 92 VAL A C 1
ATOM 719 O O . VAL A 1 92 ? 7.325 -7.096 -3.882 1.00 90.69 92 VAL A O 1
ATOM 722 N N . LEU A 1 93 ? 8.076 -6.256 -5.823 1.00 93.12 93 LEU A N 1
ATOM 723 C CA . LEU A 1 93 ? 7.108 -5.163 -5.871 1.00 93.12 93 LEU A CA 1
ATOM 724 C C . LEU A 1 93 ? 5.665 -5.680 -5.937 1.00 93.12 93 LEU A C 1
ATOM 726 O O . LEU A 1 93 ? 4.794 -5.161 -5.238 1.00 93.12 93 LEU A O 1
ATOM 730 N N . ARG A 1 94 ? 5.416 -6.717 -6.741 1.00 94.88 94 ARG A N 1
ATOM 731 C CA . ARG A 1 94 ? 4.106 -7.355 -6.856 1.00 94.88 94 ARG A CA 1
ATOM 732 C C . ARG A 1 94 ? 3.670 -7.959 -5.525 1.00 94.88 94 ARG A C 1
ATOM 734 O O . ARG A 1 94 ? 2.606 -7.592 -5.030 1.00 94.88 94 ARG A O 1
ATOM 741 N N . LEU A 1 95 ? 4.505 -8.799 -4.915 1.00 93.81 95 LEU A N 1
ATOM 742 C CA . LEU A 1 95 ? 4.214 -9.418 -3.619 1.00 93.81 95 LEU A CA 1
ATOM 743 C C . LEU A 1 95 ? 3.979 -8.358 -2.534 1.00 93.81 95 LEU A C 1
ATOM 745 O O . LEU A 1 95 ? 3.016 -8.455 -1.775 1.00 93.81 95 LEU A O 1
ATOM 749 N N . ALA A 1 96 ? 4.800 -7.304 -2.504 1.00 94.50 96 ALA A N 1
ATOM 750 C CA . ALA A 1 96 ? 4.635 -6.196 -1.571 1.00 94.50 96 ALA A CA 1
ATOM 751 C C . ALA A 1 96 ? 3.304 -5.464 -1.790 1.00 94.50 96 ALA A C 1
ATOM 753 O O . ALA A 1 96 ? 2.602 -5.169 -0.825 1.00 94.50 96 ALA A O 1
ATOM 754 N N . SER A 1 97 ? 2.924 -5.202 -3.044 1.00 95.50 97 SER A N 1
ATOM 755 C CA . SER A 1 97 ? 1.655 -4.541 -3.367 1.00 95.50 97 SER A CA 1
ATOM 756 C C . SER A 1 97 ? 0.439 -5.381 -2.962 1.00 95.50 97 SER A C 1
ATOM 758 O O . SER A 1 97 ? -0.509 -4.849 -2.385 1.00 95.50 97 SER A O 1
ATOM 760 N N . GLU A 1 98 ? 0.485 -6.697 -3.184 1.00 94.44 98 GLU A N 1
ATOM 761 C CA . GLU A 1 98 ? -0.583 -7.628 -2.815 1.00 94.44 98 GLU A CA 1
ATOM 762 C C . GLU A 1 98 ? -0.710 -7.737 -1.288 1.00 94.44 98 GLU A C 1
ATOM 764 O O . GLU A 1 98 ? -1.811 -7.642 -0.739 1.00 94.44 98 GLU A O 1
ATOM 769 N N . ALA A 1 99 ? 0.415 -7.875 -0.585 1.00 93.81 99 ALA A N 1
ATOM 770 C CA . ALA A 1 99 ? 0.446 -7.993 0.867 1.00 93.81 99 ALA A CA 1
ATOM 771 C C . ALA A 1 99 ? -0.009 -6.696 1.567 1.00 93.81 99 ALA A C 1
ATOM 773 O O . ALA A 1 99 ? -0.862 -6.740 2.457 1.00 93.81 99 ALA A O 1
ATOM 774 N N . LEU A 1 100 ? 0.476 -5.530 1.122 1.00 95.25 100 LEU A N 1
ATOM 775 C CA . LEU A 1 100 ? 0.003 -4.234 1.622 1.00 95.25 100 LEU A CA 1
ATOM 776 C C . LEU A 1 100 ? -1.477 -4.003 1.289 1.00 95.25 100 LEU A C 1
ATOM 778 O O . LEU A 1 100 ? -2.211 -3.471 2.118 1.00 95.25 100 LEU A O 1
ATOM 782 N N . GLY A 1 101 ? -1.948 -4.442 0.117 1.00 94.31 101 GLY A N 1
ATOM 783 C CA . GLY A 1 101 ? -3.363 -4.374 -0.251 1.00 94.31 101 GLY A CA 1
ATOM 784 C C . GLY A 1 101 ? -4.258 -5.144 0.725 1.00 94.31 101 GLY A C 1
ATOM 785 O O . GLY A 1 101 ? -5.251 -4.598 1.211 1.00 94.31 101 GLY A O 1
ATOM 786 N N . LYS A 1 102 ? -3.868 -6.374 1.087 1.00 93.62 102 LYS A N 1
ATOM 787 C CA . LYS A 1 102 ? -4.568 -7.183 2.104 1.00 93.62 102 LYS A CA 1
ATOM 788 C C . LYS A 1 102 ? -4.549 -6.519 3.483 1.00 93.62 102 LYS A C 1
ATOM 790 O O . LYS A 1 102 ? -5.568 -6.508 4.174 1.00 93.62 102 LYS A O 1
ATOM 795 N N . LEU A 1 103 ? -3.424 -5.920 3.878 1.00 94.50 103 LEU A N 1
ATOM 796 C CA . LEU A 1 103 ? -3.327 -5.178 5.137 1.00 94.50 103 LEU A CA 1
ATOM 797 C C . LEU A 1 103 ? -4.291 -3.982 5.162 1.00 94.50 103 LEU A C 1
ATOM 799 O O . LEU A 1 103 ? -5.030 -3.813 6.130 1.00 94.50 103 LEU A O 1
ATOM 803 N N . ILE A 1 104 ? -4.346 -3.187 4.088 1.00 94.25 104 ILE A N 1
ATOM 804 C CA . ILE A 1 104 ? -5.269 -2.047 3.979 1.00 94.25 104 ILE A CA 1
ATOM 805 C C . ILE A 1 104 ? -6.731 -2.519 4.064 1.00 94.25 104 ILE A C 1
ATOM 807 O O . ILE A 1 104 ? -7.545 -1.882 4.734 1.00 94.25 104 ILE A O 1
ATOM 811 N N . GLN A 1 105 ? -7.078 -3.651 3.443 1.00 93.38 105 GLN A N 1
ATOM 812 C CA . GLN A 1 105 ? -8.416 -4.246 3.562 1.00 93.38 105 GLN A CA 1
ATOM 813 C C . GLN A 1 105 ? -8.745 -4.673 4.999 1.00 93.38 105 GLN A C 1
ATOM 815 O O . GLN A 1 105 ? -9.871 -4.482 5.459 1.00 93.38 105 GLN A O 1
ATOM 820 N N . ARG A 1 106 ? -7.768 -5.201 5.740 1.00 93.12 106 ARG A N 1
ATOM 821 C CA . ARG A 1 106 ? -7.944 -5.546 7.156 1.00 93.12 106 ARG A CA 1
ATOM 822 C C . ARG A 1 106 ? -8.176 -4.300 8.017 1.00 93.12 106 ARG A C 1
ATOM 824 O O . ARG A 1 106 ? -9.130 -4.260 8.792 1.00 93.12 106 ARG A O 1
ATOM 831 N N . VAL A 1 107 ? -7.380 -3.251 7.803 1.00 94.50 107 VAL A N 1
ATOM 832 C CA . VAL A 1 107 ? -7.548 -1.944 8.465 1.00 94.50 107 VAL A CA 1
ATOM 833 C C . VAL A 1 107 ? -8.923 -1.344 8.153 1.00 94.50 107 VAL A C 1
ATOM 835 O O . VAL A 1 107 ? -9.597 -0.855 9.059 1.00 94.50 107 VAL A O 1
ATOM 838 N N . ARG A 1 108 ? -9.386 -1.435 6.898 1.00 93.62 108 ARG A N 1
ATOM 839 C CA . ARG A 1 108 ? -10.743 -1.045 6.473 1.00 93.62 108 ARG A CA 1
ATOM 840 C C . ARG A 1 108 ? -11.820 -1.790 7.259 1.00 93.62 108 ARG A C 1
ATOM 842 O O . ARG A 1 108 ? -12.777 -1.168 7.706 1.00 93.62 108 ARG A O 1
ATOM 849 N N . ALA A 1 109 ? -11.666 -3.094 7.451 1.00 93.31 109 ALA A N 1
ATOM 850 C CA . ALA A 1 109 ? -12.654 -3.895 8.158 1.00 93.31 109 ALA A CA 1
ATOM 851 C C . ALA A 1 109 ? -12.792 -3.459 9.633 1.00 93.31 109 ALA A C 1
ATOM 853 O O . ALA A 1 109 ? -13.907 -3.260 10.120 1.00 93.31 109 ALA A O 1
ATOM 854 N N . VAL A 1 110 ? -11.671 -3.225 10.327 1.00 94.25 110 VAL A N 1
ATOM 855 C CA . VAL A 1 110 ? -11.672 -2.686 11.701 1.00 94.25 110 VAL A CA 1
ATOM 856 C C . VAL A 1 110 ? -12.228 -1.261 11.741 1.00 94.25 110 VAL A C 1
ATOM 858 O O . VAL A 1 110 ? -13.068 -0.960 12.589 1.00 94.25 110 VAL A O 1
ATOM 861 N N . HIS A 1 111 ? -11.828 -0.401 10.798 1.00 94.31 111 HIS A N 1
ATOM 862 C CA . HIS A 1 111 ? -12.384 0.945 10.629 1.00 94.31 111 HIS A CA 1
ATOM 863 C C . HIS A 1 111 ? -13.913 0.912 10.524 1.00 94.31 111 HIS A C 1
ATOM 865 O O . HIS A 1 111 ? -14.596 1.669 11.214 1.00 94.31 111 HIS A O 1
ATOM 871 N N . ASP A 1 112 ? -14.456 0.020 9.693 1.00 93.44 112 ASP A N 1
ATOM 872 C CA . ASP A 1 112 ? -15.894 -0.084 9.489 1.00 93.44 112 ASP A CA 1
ATOM 873 C C . ASP A 1 112 ? -16.582 -0.527 10.787 1.00 93.44 112 ASP A C 1
ATOM 875 O O . ASP A 1 112 ? -17.571 0.089 11.174 1.00 93.44 112 ASP A O 1
ATOM 879 N N . VAL A 1 113 ? -16.046 -1.499 11.534 1.00 94.00 113 VAL A N 1
ATOM 880 C CA . VAL A 1 113 ? -16.613 -1.876 12.846 1.00 94.00 113 VAL A CA 1
ATOM 881 C C . VAL A 1 113 ? -16.591 -0.714 13.836 1.00 94.00 113 VAL A C 1
ATOM 883 O O . VAL A 1 113 ? -17.592 -0.485 14.519 1.00 94.00 113 VAL A O 1
ATOM 886 N N . ILE A 1 114 ? -15.502 0.058 13.897 1.00 93.25 114 ILE A N 1
ATOM 887 C CA . ILE A 1 114 ? -15.431 1.232 14.776 1.00 9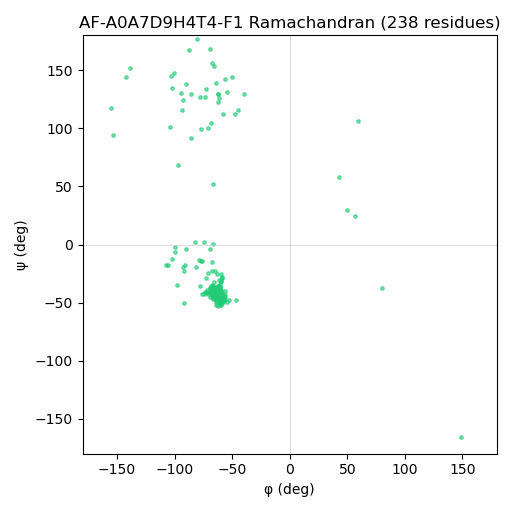3.25 114 ILE A CA 1
ATOM 888 C C . ILE A 1 114 ? -16.485 2.264 14.368 1.00 93.25 114 ILE A C 1
ATOM 890 O O . ILE A 1 114 ? -17.197 2.781 15.228 1.00 93.25 114 ILE A O 1
ATOM 894 N N . LYS A 1 115 ? -16.639 2.520 13.063 1.00 92.50 115 LYS A N 1
ATOM 895 C CA . LYS A 1 115 ? -17.645 3.446 12.535 1.00 92.50 115 LYS A CA 1
ATOM 896 C C . LYS A 1 115 ? -19.068 3.013 12.897 1.00 92.50 115 LYS A C 1
ATOM 898 O O . LYS A 1 115 ? -19.840 3.831 13.392 1.00 92.50 115 LYS A O 1
ATOM 903 N N . HIS A 1 116 ? -19.408 1.740 12.691 1.00 91.69 116 HIS A N 1
ATOM 904 C CA . HIS A 1 116 ? -20.728 1.206 13.043 1.00 91.69 116 HIS A CA 1
ATOM 905 C C . HIS A 1 116 ? -20.971 1.289 14.554 1.00 91.69 116 HIS A C 1
ATOM 907 O O . HIS A 1 116 ? -22.019 1.764 14.978 1.00 91.69 116 HIS A O 1
ATOM 913 N N . THR A 1 117 ? -19.977 0.929 15.370 1.00 90.56 117 THR A N 1
ATOM 914 C CA . THR A 1 117 ? -20.072 1.008 16.838 1.00 90.56 117 THR A CA 1
ATOM 915 C C . THR A 1 117 ? -20.279 2.450 17.312 1.00 90.56 117 THR A C 1
ATOM 917 O O . THR A 1 117 ? -21.102 2.706 18.193 1.00 90.56 117 THR A O 1
ATOM 920 N N . ALA A 1 118 ? -19.583 3.413 16.701 1.00 89.06 118 ALA A N 1
ATOM 921 C CA . ALA A 1 118 ? -19.742 4.833 17.000 1.00 89.06 118 ALA A CA 1
ATOM 922 C C . ALA A 1 118 ? -21.115 5.381 16.581 1.00 89.06 118 ALA A C 1
ATOM 924 O O . ALA A 1 11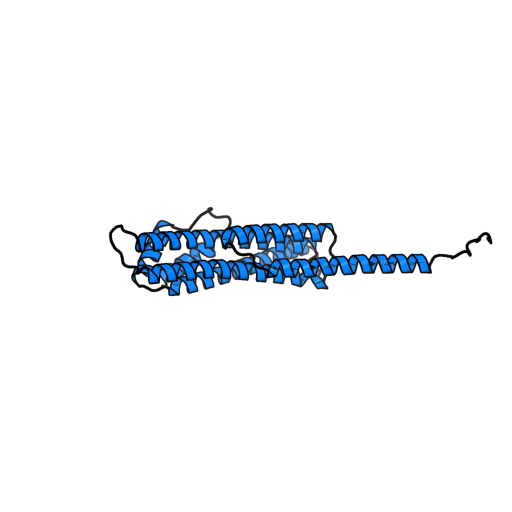8 ? -21.652 6.234 17.284 1.00 89.06 118 ALA A O 1
ATOM 925 N N . ALA A 1 119 ? -21.685 4.900 15.471 1.00 87.56 119 ALA A N 1
ATOM 926 C CA . ALA A 1 119 ? -23.027 5.273 15.018 1.00 87.56 119 ALA A CA 1
ATOM 927 C C . ALA A 1 119 ? -24.124 4.687 15.920 1.00 87.56 119 ALA A C 1
ATOM 929 O O . ALA A 1 119 ? -25.051 5.392 16.311 1.00 87.56 119 ALA A O 1
ATOM 930 N N . SER A 1 120 ? -23.993 3.422 16.326 1.00 84.94 120 SER A N 1
ATOM 931 C CA . SER A 1 120 ? -24.909 2.805 17.293 1.00 84.94 120 SER A CA 1
ATOM 932 C C . SER A 1 120 ? -24.863 3.508 18.652 1.00 84.94 120 SER A C 1
ATOM 934 O O . SER A 1 120 ? -25.895 3.684 19.286 1.00 84.94 120 SER A O 1
ATOM 936 N N . SER A 1 121 ? -23.686 3.985 19.066 1.00 80.38 121 SER A N 1
ATOM 937 C CA . SER A 1 121 ? -23.490 4.686 20.345 1.00 80.38 121 SER A CA 1
ATOM 938 C C . SER A 1 121 ? -23.985 6.146 20.352 1.00 80.38 121 SER A C 1
ATOM 940 O O . SER A 1 121 ? -24.096 6.746 21.423 1.00 80.38 121 SER A O 1
ATOM 942 N N . SER A 1 122 ? -24.270 6.732 19.181 1.00 74.56 122 SER A N 1
ATOM 943 C CA . SER A 1 122 ? -24.880 8.066 19.031 1.00 74.56 122 SER A CA 1
ATOM 944 C C . SER A 1 122 ? -26.385 8.013 18.689 1.00 74.56 122 SER A C 1
ATOM 946 O O . SER A 1 122 ? -27.082 9.030 18.790 1.00 74.56 122 SER A O 1
ATOM 948 N N . GLY A 1 123 ? -26.896 6.831 18.314 1.00 59.28 123 GLY A N 1
ATOM 949 C CA . GLY A 1 123 ? -28.277 6.559 17.900 1.00 59.28 123 GLY A CA 1
ATOM 950 C C . GLY A 1 123 ? -29.295 6.388 19.039 1.00 59.28 123 GLY A C 1
ATOM 951 O O . GLY A 1 123 ? -28.979 6.466 20.219 1.00 59.28 123 GLY A O 1
ATOM 952 N 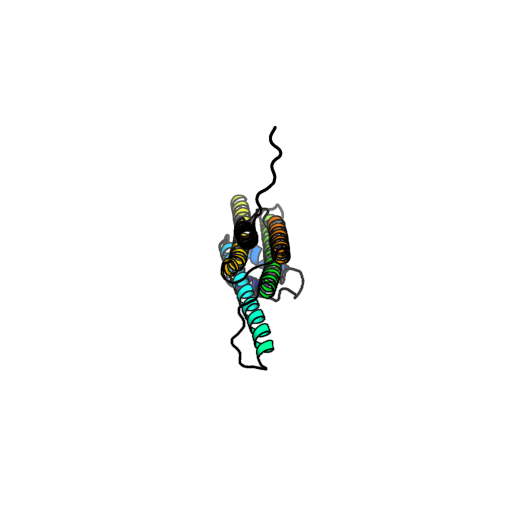N . LEU A 1 124 ? -30.566 6.205 18.668 1.00 51.09 124 LEU A N 1
ATOM 953 C CA . LEU A 1 124 ? -31.756 6.245 19.539 1.00 51.09 124 LEU A CA 1
ATOM 954 C C . LEU A 1 124 ? -31.958 5.022 20.458 1.00 51.09 124 LEU A C 1
ATOM 956 O O . LEU A 1 124 ? -32.948 4.989 21.187 1.00 51.09 124 LEU A O 1
ATOM 960 N N . GLU A 1 125 ? -31.057 4.040 20.458 1.00 49.88 125 GLU A N 1
ATOM 961 C CA . GLU A 1 125 ? -31.253 2.788 21.193 1.00 49.88 125 GLU A CA 1
ATOM 962 C C . GLU A 1 125 ? -30.405 2.743 22.477 1.00 49.88 125 GLU A C 1
ATOM 964 O O . GLU A 1 125 ? -29.204 2.487 22.503 1.00 49.88 125 GLU A O 1
ATOM 969 N N . THR A 1 126 ? -31.115 3.024 23.567 1.00 49.28 126 THR A N 1
ATOM 970 C CA . THR A 1 126 ? -30.860 2.638 24.960 1.00 49.28 126 THR A CA 1
ATOM 971 C C . THR A 1 126 ? -29.834 3.427 25.775 1.00 49.28 126 THR A C 1
ATOM 973 O O . THR A 1 126 ? -30.165 3.714 26.918 1.00 49.28 126 THR A O 1
ATOM 976 N N . GLU A 1 127 ? -28.691 3.903 25.273 1.00 51.22 127 GLU A N 1
ATOM 977 C CA . GLU A 1 127 ? -27.819 4.776 26.093 1.00 51.22 127 GLU A CA 1
ATOM 978 C C . GLU A 1 127 ? -26.937 5.725 25.251 1.00 51.22 127 GLU A C 1
ATOM 980 O O . GLU A 1 127 ? -25.835 5.372 24.826 1.00 51.22 127 GLU A O 1
ATOM 985 N N . LYS A 1 128 ? -27.400 6.963 25.014 1.00 59.03 128 LYS A N 1
ATOM 986 C CA . LYS A 1 128 ? -26.594 8.006 24.353 1.00 59.03 128 LYS A CA 1
ATOM 987 C C . LYS A 1 128 ? -25.477 8.480 25.280 1.00 59.03 128 LYS A C 1
ATOM 989 O O . LYS A 1 128 ? -25.710 9.324 26.142 1.00 59.03 128 LYS A O 1
ATOM 994 N N . PHE A 1 129 ? -24.263 7.982 25.069 1.00 69.88 129 PHE A N 1
ATOM 995 C CA . PHE A 1 129 ? -23.076 8.489 25.770 1.00 69.88 129 PHE A CA 1
ATOM 996 C C . PHE A 1 129 ? -22.141 9.312 24.883 1.00 69.88 129 PHE A C 1
ATOM 998 O O . PHE A 1 129 ? -21.325 10.060 25.412 1.00 69.88 129 PHE A O 1
ATOM 1005 N N . LEU A 1 130 ? -22.252 9.213 23.554 1.00 72.38 130 LEU A N 1
ATOM 1006 C CA . LEU A 1 130 ? -21.490 10.061 22.637 1.00 72.38 130 LEU A CA 1
ATOM 1007 C C . LEU A 1 130 ? -22.309 11.284 22.237 1.00 72.38 130 LEU A C 1
ATOM 1009 O O . LEU A 1 130 ? -23.450 11.165 21.783 1.00 72.38 130 LEU A O 1
ATOM 1013 N N . SER A 1 131 ? -21.699 12.461 22.355 1.00 80.12 131 SER A N 1
ATOM 1014 C CA . SER A 1 131 ? -22.250 13.672 21.760 1.00 80.12 131 SER A CA 1
ATOM 1015 C C . SER A 1 131 ? -22.193 13.587 20.226 1.00 80.12 131 SER A C 1
ATOM 1017 O O . SER A 1 131 ? -21.366 12.872 19.651 1.00 80.12 131 SER A O 1
ATOM 1019 N N . LEU A 1 132 ? -23.060 14.338 19.538 1.00 80.69 132 LEU A N 1
ATOM 1020 C CA . LEU A 1 132 ? -23.010 14.453 18.072 1.00 80.69 132 LEU A CA 1
ATOM 1021 C C . LEU A 1 132 ? -21.665 15.024 17.590 1.00 80.69 132 LEU A C 1
ATOM 1023 O O . LEU A 1 132 ? -21.182 14.654 16.521 1.00 80.69 132 LEU A O 1
ATOM 1027 N N . GLU A 1 133 ? -21.047 15.886 18.398 1.00 82.19 133 GLU A N 1
ATOM 1028 C CA . GLU A 1 133 ? -19.731 16.462 18.128 1.00 82.19 133 GLU A CA 1
ATOM 1029 C C . GLU A 1 133 ? -18.623 15.405 18.226 1.00 82.19 133 GLU A C 1
ATOM 1031 O O . GLU A 1 133 ? -17.797 15.289 17.322 1.00 82.19 133 GLU A O 1
ATOM 1036 N N . ASP A 1 134 ? -18.638 14.561 19.261 1.00 84.00 134 ASP A N 1
ATOM 1037 C CA . ASP A 1 134 ? -17.662 13.477 19.414 1.00 84.00 134 ASP A CA 1
ATOM 1038 C C . ASP A 1 134 ? -17.815 12.409 18.329 1.00 84.00 134 ASP A C 1
ATOM 1040 O O . ASP A 1 134 ? -16.815 11.901 17.820 1.00 84.00 134 ASP A O 1
ATOM 1044 N N . HIS A 1 135 ? -19.048 12.117 17.908 1.00 87.00 135 HIS A N 1
ATOM 1045 C CA . HIS A 1 135 ? -19.296 11.238 16.768 1.00 87.00 135 HIS A CA 1
ATOM 1046 C C . HIS A 1 135 ? -18.668 11.794 15.478 1.00 87.00 135 HIS A C 1
ATOM 1048 O O . HIS A 1 135 ? -17.939 11.079 14.788 1.00 87.00 135 HIS A O 1
ATOM 1054 N N . ALA A 1 136 ? -18.860 13.087 15.192 1.00 87.94 136 ALA A N 1
ATOM 1055 C CA . ALA A 1 136 ? -18.234 13.739 14.042 1.00 87.94 136 ALA A CA 1
ATOM 1056 C C . ALA A 1 136 ? -16.695 13.727 14.134 1.00 87.94 136 ALA A C 1
ATOM 1058 O O . ALA A 1 136 ? -16.013 13.458 13.142 1.00 87.94 136 ALA A O 1
ATOM 1059 N N . ARG A 1 137 ? -16.129 13.948 15.330 1.00 89.94 137 ARG A N 1
ATOM 1060 C CA . ARG A 1 137 ? -14.676 13.863 15.573 1.00 89.94 137 ARG A CA 1
ATOM 1061 C C . ARG A 1 137 ? -14.126 12.462 15.295 1.00 89.94 137 ARG A C 1
ATOM 1063 O O . ARG A 1 137 ? -13.047 12.342 14.714 1.00 89.94 137 ARG A O 1
ATOM 1070 N N . VAL A 1 138 ? -14.855 11.413 15.681 1.00 90.62 138 VAL A N 1
ATOM 1071 C CA . VAL A 1 138 ? -14.494 10.018 15.385 1.00 90.62 138 VAL A CA 1
ATOM 1072 C C . VAL A 1 138 ? -14.513 9.760 13.882 1.00 90.62 138 VAL A C 1
ATOM 1074 O O . VAL A 1 138 ? -13.556 9.190 13.367 1.00 90.62 138 VAL A O 1
ATOM 1077 N N . GLU A 1 139 ? -15.540 10.214 13.159 1.00 91.12 139 GLU A N 1
ATOM 1078 C CA . GLU A 1 139 ? -15.605 10.031 11.704 1.00 91.12 139 GLU A CA 1
ATOM 1079 C C . GLU A 1 139 ? -14.442 10.702 10.965 1.00 91.12 139 GLU A C 1
ATOM 1081 O O . GLU A 1 139 ? -13.881 10.109 10.043 1.00 91.12 139 GLU A O 1
ATOM 1086 N N . VAL A 1 140 ? -14.065 11.921 11.363 1.00 93.44 140 VAL A N 1
ATOM 1087 C CA . VAL A 1 140 ? -12.913 12.624 10.777 1.00 93.44 140 VAL A CA 1
ATOM 1088 C C . VAL A 1 140 ? -11.626 11.846 11.047 1.00 93.44 140 VAL A C 1
ATOM 1090 O O . VAL A 1 140 ? -10.908 11.514 10.107 1.00 93.44 140 VAL A O 1
ATOM 1093 N N . LYS A 1 141 ? -11.379 11.450 12.303 1.00 93.62 141 LYS A N 1
ATOM 1094 C CA . LYS A 1 141 ? -10.186 10.670 12.671 1.00 93.62 141 LYS A CA 1
ATOM 1095 C C . LYS A 1 141 ? -10.107 9.320 11.961 1.00 93.62 141 LYS A C 1
ATOM 1097 O O . LYS A 1 141 ? -9.021 8.883 11.597 1.00 93.62 141 LYS A O 1
ATOM 1102 N N . LEU A 1 142 ? -11.242 8.657 11.758 1.00 93.38 142 LEU A N 1
ATOM 1103 C CA . LEU A 1 142 ? -11.323 7.389 11.037 1.00 93.38 142 LEU A CA 1
ATOM 1104 C C . LEU A 1 142 ? -10.986 7.547 9.547 1.00 93.38 142 LEU A C 1
ATOM 1106 O O . LEU A 1 142 ? -10.227 6.740 9.005 1.00 93.38 142 LEU A O 1
ATOM 1110 N N . LYS A 1 143 ? -11.484 8.610 8.901 1.00 93.12 143 LYS A N 1
ATOM 1111 C CA . LYS A 1 143 ? -11.107 8.948 7.519 1.00 93.12 143 LYS A CA 1
ATOM 1112 C C . LYS A 1 143 ? -9.611 9.245 7.416 1.00 93.12 143 LYS A C 1
ATOM 1114 O O . LYS A 1 143 ? -8.939 8.669 6.562 1.00 93.12 143 LYS A O 1
ATOM 1119 N N . ASP A 1 144 ? -9.087 10.077 8.314 1.00 93.56 144 ASP A N 1
ATOM 1120 C CA . ASP A 1 144 ? -7.666 10.434 8.351 1.00 93.56 144 ASP A CA 1
ATOM 1121 C C . ASP A 1 144 ? -6.772 9.206 8.578 1.00 93.56 144 ASP A C 1
ATOM 1123 O O . ASP A 1 144 ? -5.710 9.086 7.967 1.00 93.56 144 ASP A O 1
ATOM 1127 N N . LEU A 1 145 ? -7.219 8.255 9.405 1.00 94.75 145 LEU A N 1
ATOM 1128 C CA . LEU A 1 145 ? -6.527 6.991 9.644 1.00 94.75 145 LEU A CA 1
ATOM 1129 C C . LEU A 1 145 ? -6.381 6.173 8.359 1.00 94.75 145 LEU A C 1
ATOM 1131 O O . LEU A 1 145 ? -5.266 5.774 8.020 1.00 94.75 145 LEU A O 1
ATOM 1135 N N . LEU A 1 146 ? -7.477 5.945 7.625 1.00 93.81 146 LEU A N 1
ATOM 1136 C CA . LEU A 1 146 ? -7.428 5.184 6.372 1.00 93.81 146 LEU A CA 1
ATOM 1137 C C . LEU A 1 146 ? -6.549 5.865 5.326 1.00 93.81 146 LEU A C 1
ATOM 1139 O O . LEU A 1 146 ? -5.752 5.196 4.666 1.00 93.81 146 LEU A O 1
ATOM 1143 N N . VAL A 1 147 ? -6.670 7.187 5.195 1.00 94.31 147 VAL A N 1
ATOM 1144 C CA . VAL A 1 147 ? -5.850 7.980 4.274 1.00 94.31 147 VAL A CA 1
ATOM 1145 C C . VAL A 1 147 ? -4.370 7.865 4.636 1.00 94.31 147 VAL A C 1
ATOM 1147 O O . VAL A 1 147 ? -3.561 7.567 3.763 1.00 94.31 147 VAL A O 1
ATOM 1150 N N . SER A 1 148 ? -4.015 8.014 5.914 1.00 94.88 148 SER A N 1
ATOM 1151 C CA . SER A 1 148 ? -2.627 7.939 6.377 1.00 94.88 148 SER A CA 1
ATOM 1152 C C . SER A 1 148 ? -1.996 6.567 6.134 1.00 94.88 148 SER A C 1
ATOM 1154 O O . SER A 1 148 ? -0.838 6.501 5.724 1.00 94.88 148 SER A O 1
ATOM 1156 N N . VAL A 1 149 ? -2.731 5.474 6.366 1.00 95.31 149 VAL A N 1
ATOM 1157 C CA . VAL A 1 149 ? -2.225 4.114 6.117 1.00 95.31 149 VAL A CA 1
ATOM 1158 C C . VAL A 1 149 ? -2.055 3.862 4.614 1.00 95.31 149 VAL A C 1
ATOM 1160 O O . VAL A 1 149 ? -1.046 3.287 4.202 1.00 95.31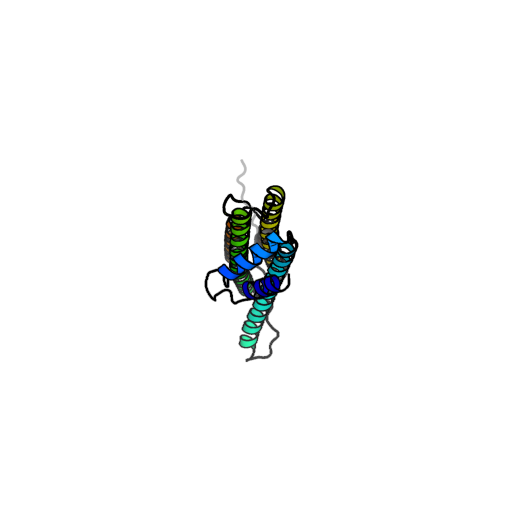 149 VAL A O 1
ATOM 1163 N N . CYS A 1 150 ? -2.993 4.329 3.782 1.00 95.50 150 CYS A N 1
ATOM 1164 C CA . CYS A 1 150 ? -2.879 4.222 2.325 1.00 95.50 150 CYS A CA 1
ATOM 1165 C C . CYS A 1 150 ? -1.688 5.027 1.790 1.00 95.50 150 CYS A C 1
ATOM 1167 O O . CYS A 1 150 ? -0.868 4.471 1.059 1.00 95.50 150 CYS A O 1
ATOM 1169 N N . ASP A 1 151 ? -1.557 6.298 2.185 1.00 95.25 151 ASP A N 1
ATOM 1170 C CA . ASP A 1 151 ? -0.441 7.163 1.788 1.00 95.25 151 ASP A CA 1
ATOM 1171 C C . ASP A 1 151 ? 0.903 6.528 2.179 1.00 95.25 151 ASP A C 1
ATOM 1173 O O . ASP A 1 151 ? 1.806 6.438 1.346 1.00 95.25 151 ASP A O 1
ATOM 1177 N N . TYR A 1 152 ? 1.005 5.971 3.392 1.00 95.75 152 TYR A N 1
ATOM 1178 C CA . TYR A 1 152 ? 2.203 5.260 3.836 1.00 95.75 152 TYR A CA 1
ATOM 1179 C C . TYR A 1 152 ? 2.559 4.074 2.926 1.00 95.75 152 TYR A C 1
ATOM 1181 O O . TYR A 1 152 ? 3.709 3.929 2.504 1.00 95.75 152 TYR A O 1
ATOM 1189 N N . CYS A 1 153 ? 1.582 3.227 2.586 1.00 96.12 153 CYS A N 1
ATOM 1190 C CA . CYS A 1 153 ? 1.813 2.078 1.709 1.00 96.12 153 CYS A CA 1
ATOM 1191 C C . CYS A 1 153 ? 2.245 2.514 0.299 1.00 96.12 153 CYS A C 1
ATOM 1193 O O . CYS A 1 153 ? 3.174 1.936 -0.269 1.00 96.12 153 CYS A O 1
ATOM 1195 N N . HIS A 1 154 ? 1.627 3.569 -0.241 1.00 95.94 154 HIS A N 1
ATOM 1196 C CA . HIS A 1 154 ? 2.019 4.171 -1.519 1.00 95.94 154 HIS A CA 1
ATOM 1197 C C . HIS A 1 154 ? 3.452 4.698 -1.500 1.00 95.94 154 HIS A C 1
ATOM 1199 O O . HIS A 1 154 ? 4.200 4.443 -2.440 1.00 95.94 154 HIS A O 1
ATOM 1205 N N . GLU A 1 155 ? 3.862 5.389 -0.436 1.00 95.62 155 GLU A N 1
ATOM 1206 C CA . GLU A 1 155 ? 5.241 5.859 -0.274 1.00 95.62 155 GLU A CA 1
ATOM 1207 C C . GLU A 1 155 ? 6.244 4.707 -0.203 1.00 95.62 155 GLU A C 1
ATOM 1209 O O . GLU A 1 155 ? 7.321 4.784 -0.797 1.00 95.62 155 GLU A O 1
ATOM 1214 N N . ARG A 1 156 ? 5.906 3.618 0.499 1.00 94.56 156 ARG A N 1
ATOM 1215 C CA . ARG A 1 156 ? 6.783 2.444 0.580 1.00 94.56 156 ARG A CA 1
ATOM 1216 C C . ARG A 1 156 ? 6.957 1.772 -0.781 1.00 94.56 156 ARG A C 1
ATOM 1218 O O . ARG A 1 156 ? 8.091 1.494 -1.169 1.00 94.56 156 ARG A O 1
ATOM 1225 N N . LEU A 1 157 ? 5.874 1.573 -1.534 1.00 94.88 157 LEU A N 1
ATOM 1226 C CA . LEU A 1 157 ? 5.952 1.035 -2.896 1.00 94.88 157 LEU A CA 1
ATOM 1227 C C . LEU A 1 157 ? 6.693 1.995 -3.839 1.00 94.88 157 LEU A C 1
ATOM 1229 O O . LEU A 1 157 ? 7.528 1.554 -4.621 1.00 94.88 157 LEU A O 1
ATOM 1233 N N . ALA A 1 158 ? 6.468 3.307 -3.730 1.00 94.38 158 ALA A N 1
ATOM 1234 C CA . ALA A 1 158 ? 7.190 4.316 -4.507 1.00 94.38 158 ALA A CA 1
ATOM 1235 C C . ALA A 1 158 ? 8.701 4.278 -4.233 1.00 94.38 158 ALA A C 1
ATOM 1237 O O . ALA A 1 158 ? 9.509 4.383 -5.160 1.00 94.38 158 ALA A O 1
ATOM 1238 N N . SER A 1 159 ? 9.086 4.073 -2.970 1.00 92.38 159 SER A N 1
ATOM 1239 C CA . SER A 1 159 ? 10.480 3.877 -2.579 1.00 92.38 159 SER A CA 1
ATOM 1240 C C . SER A 1 159 ? 11.068 2.621 -3.226 1.00 92.38 159 SER A C 1
ATOM 1242 O O . SER A 1 159 ? 12.181 2.692 -3.735 1.00 92.38 159 SER A O 1
ATOM 1244 N N . LEU A 1 160 ? 10.333 1.501 -3.256 1.00 90.31 160 LEU A N 1
ATOM 1245 C CA . LEU A 1 160 ? 10.769 0.270 -3.935 1.00 90.31 160 LEU A CA 1
ATOM 1246 C C . LEU A 1 160 ? 10.870 0.436 -5.456 1.00 90.31 160 LEU A C 1
ATOM 1248 O O . LEU A 1 160 ? 11.713 -0.191 -6.087 1.00 90.31 160 LEU A O 1
ATOM 1252 N N . VAL A 1 161 ? 10.030 1.275 -6.064 1.00 91.06 161 VAL A N 1
ATOM 1253 C CA . VAL A 1 161 ? 10.147 1.588 -7.495 1.00 91.06 161 VAL A CA 1
ATOM 1254 C C . VAL A 1 161 ? 11.390 2.428 -7.775 1.00 91.06 161 VAL A C 1
ATOM 1256 O O . VAL A 1 161 ? 12.108 2.184 -8.744 1.00 91.06 161 VAL A O 1
ATOM 1259 N N . SER A 1 162 ? 11.668 3.396 -6.904 1.00 88.75 162 SER A N 1
ATOM 1260 C CA . SER A 1 162 ? 12.766 4.348 -7.086 1.00 88.75 162 SER A CA 1
ATOM 1261 C C . SER A 1 162 ? 14.149 3.716 -6.895 1.00 88.75 162 SER A C 1
ATOM 1263 O O . SER A 1 162 ? 15.114 4.191 -7.480 1.00 88.75 162 SER A O 1
ATOM 1265 N N . THR A 1 163 ? 14.275 2.619 -6.142 1.00 81.25 163 THR A N 1
ATOM 1266 C CA . THR A 1 163 ? 15.565 1.925 -5.959 1.00 81.25 163 THR A CA 1
ATOM 1267 C C . THR A 1 163 ? 16.093 1.252 -7.233 1.00 81.25 163 THR A C 1
ATOM 1269 O O . THR A 1 163 ? 17.278 0.913 -7.281 1.00 81.25 163 THR A O 1
ATOM 1272 N N . GLN A 1 164 ? 15.252 1.078 -8.262 1.00 74.75 164 GLN A N 1
ATOM 1273 C CA . GLN A 1 164 ? 15.610 0.396 -9.509 1.00 74.75 164 GLN A CA 1
ATOM 1274 C C . GLN A 1 164 ? 16.164 1.319 -10.606 1.00 74.75 164 GLN A C 1
ATOM 1276 O O . GLN A 1 164 ? 16.790 0.828 -11.547 1.00 74.75 164 GLN A O 1
ATOM 1281 N N . SER A 1 165 ? 15.955 2.639 -10.530 1.00 61.50 165 SER A N 1
ATOM 1282 C CA . SER A 1 165 ? 16.226 3.569 -11.646 1.00 61.50 165 SER A CA 1
ATOM 1283 C C . SER A 1 165 ? 17.676 3.566 -12.143 1.00 61.50 165 SER A C 1
ATOM 1285 O O . SER A 1 165 ? 17.930 3.786 -13.337 1.00 61.50 165 SER A O 1
ATOM 1287 N N . ASP A 1 166 ? 18.612 3.243 -11.250 1.00 59.28 166 ASP A N 1
ATOM 1288 C CA . ASP A 1 166 ? 20.043 3.421 -11.495 1.00 59.28 166 ASP A CA 1
ATOM 1289 C C . ASP A 1 166 ? 20.779 2.104 -11.775 1.00 59.28 166 ASP A C 1
ATOM 1291 O O . ASP A 1 166 ? 21.872 2.126 -12.337 1.00 59.28 166 ASP A O 1
ATOM 1295 N N . LYS A 1 167 ? 20.187 0.952 -11.429 1.00 63.91 167 LYS A N 1
ATOM 1296 C CA . LYS A 1 167 ? 20.924 -0.322 -11.348 1.00 63.91 167 LYS A CA 1
ATOM 1297 C C . LYS A 1 167 ? 20.803 -1.217 -12.584 1.00 63.91 167 LYS A C 1
ATOM 1299 O O . LYS A 1 167 ? 21.781 -1.863 -12.943 1.00 63.91 167 LYS A O 1
ATOM 1304 N N . GLN A 1 168 ? 19.655 -1.236 -13.270 1.00 68.25 168 GLN A N 1
ATOM 1305 C CA . GLN A 1 168 ? 19.411 -2.182 -14.371 1.00 68.25 168 GLN A CA 1
ATOM 1306 C C . GLN A 1 168 ? 18.691 -1.537 -15.564 1.00 68.25 168 GLN A C 1
ATOM 1308 O O . GLN A 1 168 ? 17.907 -0.596 -15.422 1.00 68.25 168 GLN A O 1
ATOM 1313 N N . THR A 1 169 ? 18.928 -2.065 -16.768 1.00 76.00 169 THR A N 1
ATOM 1314 C CA . THR A 1 169 ? 18.078 -1.770 -17.929 1.00 76.00 169 THR A CA 1
ATOM 1315 C C . THR A 1 169 ? 16.793 -2.588 -17.826 1.00 76.00 169 THR A C 1
ATOM 1317 O O . THR A 1 169 ? 16.845 -3.799 -17.636 1.00 76.00 169 THR A O 1
ATOM 1320 N N . ILE A 1 170 ? 15.644 -1.920 -17.923 1.00 86.50 170 ILE A N 1
ATOM 1321 C CA . ILE A 1 170 ? 14.329 -2.569 -17.954 1.00 86.50 170 ILE A CA 1
ATOM 1322 C C . ILE A 1 170 ? 13.815 -2.644 -19.391 1.00 86.50 170 ILE A C 1
ATOM 1324 O O . ILE A 1 170 ? 14.106 -1.770 -20.211 1.00 86.50 170 ILE A O 1
ATOM 1328 N N . THR A 1 171 ? 13.062 -3.690 -19.708 1.00 90.00 171 THR A N 1
ATOM 1329 C CA . THR A 1 171 ? 12.445 -3.880 -21.027 1.00 90.00 171 THR A CA 1
ATOM 1330 C C . THR A 1 171 ? 11.074 -3.202 -21.114 1.00 90.00 171 THR A C 1
ATOM 1332 O O . THR A 1 171 ? 10.464 -2.852 -20.104 1.00 90.00 171 THR A O 1
ATOM 1335 N N . ALA A 1 172 ? 10.535 -3.077 -22.332 1.00 91.50 172 ALA A N 1
ATOM 1336 C CA . ALA A 1 172 ? 9.161 -2.611 -22.541 1.00 91.50 172 ALA A CA 1
ATOM 1337 C C . ALA A 1 172 ? 8.127 -3.467 -21.786 1.00 91.50 172 ALA A C 1
ATOM 1339 O O . ALA A 1 172 ? 7.184 -2.928 -21.214 1.00 91.50 172 ALA A O 1
ATOM 1340 N N . SER A 1 173 ? 8.313 -4.794 -21.767 1.00 92.50 173 SER A N 1
ATOM 1341 C CA . SER A 1 173 ? 7.406 -5.715 -21.072 1.00 92.50 173 SER A CA 1
ATOM 1342 C C . SER A 1 173 ? 7.441 -5.515 -19.558 1.00 92.50 173 SER A C 1
ATOM 1344 O O . SER A 1 173 ? 6.395 -5.509 -18.923 1.00 92.50 173 SER A O 1
ATOM 1346 N N . GLN A 1 174 ? 8.623 -5.264 -18.992 1.00 92.12 174 GLN A N 1
ATOM 1347 C CA . GLN A 1 174 ? 8.799 -4.984 -17.566 1.00 92.12 174 GLN A CA 1
ATOM 1348 C C . GLN A 1 174 ? 8.187 -3.638 -17.156 1.00 92.12 174 GLN A C 1
ATOM 1350 O O . GLN A 1 174 ? 7.623 -3.519 -16.072 1.00 92.12 174 GLN A O 1
ATOM 1355 N N . VAL A 1 175 ? 8.245 -2.625 -18.028 1.00 93.38 175 VAL A N 1
ATOM 1356 C CA . VAL A 1 175 ? 7.542 -1.348 -17.808 1.00 93.38 175 VAL A CA 1
ATOM 1357 C C . VAL A 1 175 ? 6.023 -1.539 -17.837 1.00 93.38 175 VAL A C 1
ATOM 13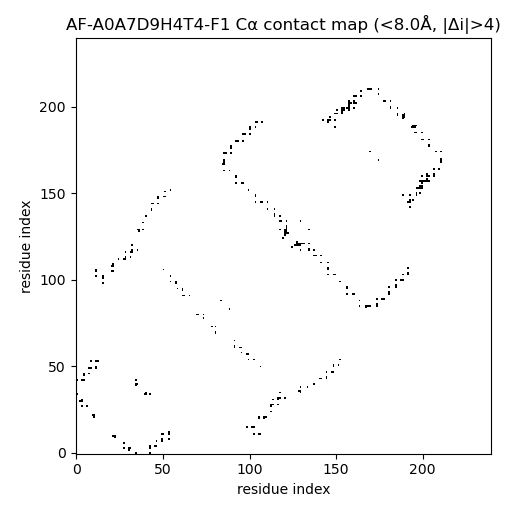59 O O . VAL A 1 175 ? 5.323 -0.938 -17.025 1.00 93.38 175 VAL A O 1
ATOM 1362 N N . ALA A 1 176 ? 5.506 -2.379 -18.738 1.00 95.19 176 ALA A N 1
ATOM 1363 C CA . ALA A 1 176 ? 4.078 -2.690 -18.794 1.00 95.19 176 ALA A CA 1
ATOM 1364 C C . ALA A 1 176 ? 3.606 -3.453 -17.544 1.00 95.19 176 ALA A C 1
ATOM 1366 O O . ALA A 1 176 ? 2.569 -3.119 -16.974 1.00 95.19 176 ALA A O 1
ATOM 1367 N N . GLU A 1 177 ? 4.392 -4.426 -17.074 1.00 95.38 177 GLU A N 1
ATOM 1368 C CA . GLU A 1 177 ? 4.118 -5.148 -15.826 1.00 95.38 177 GLU A CA 1
ATOM 1369 C C . GLU A 1 177 ? 4.109 -4.203 -14.617 1.00 95.38 177 GLU A C 1
ATOM 1371 O O . GLU A 1 177 ? 3.170 -4.222 -13.821 1.00 95.38 177 GLU A O 1
ATOM 1376 N N . LEU A 1 178 ? 5.095 -3.305 -14.528 1.00 95.19 178 LEU A N 1
ATOM 1377 C CA . LEU A 1 178 ? 5.134 -2.259 -13.510 1.00 95.19 178 LEU A CA 1
ATOM 1378 C C . LEU A 1 178 ? 3.876 -1.377 -13.538 1.00 95.19 178 LEU A C 1
ATOM 1380 O O . LEU A 1 178 ? 3.322 -1.087 -12.479 1.00 95.19 178 LEU A O 1
ATOM 1384 N N . SER A 1 179 ? 3.418 -0.968 -14.728 1.00 96.56 179 SER A N 1
ATOM 1385 C CA . SER A 1 179 ? 2.182 -0.184 -14.887 1.00 96.56 179 SER A CA 1
ATOM 1386 C C . SER A 1 179 ? 0.990 -0.924 -14.290 1.00 96.56 179 SER A C 1
ATOM 1388 O O . SER A 1 179 ? 0.259 -0.354 -13.485 1.00 96.56 179 SER A O 1
ATOM 1390 N N . SER A 1 180 ? 0.850 -2.217 -14.603 1.00 97.50 180 SER A N 1
ATOM 1391 C CA . SER A 1 180 ? -0.245 -3.042 -14.088 1.00 97.50 180 SER A CA 1
ATOM 1392 C C . SER A 1 180 ? -0.218 -3.150 -12.561 1.00 97.50 180 SER A C 1
ATOM 1394 O O . SER A 1 180 ? -1.254 -2.986 -11.919 1.00 97.50 180 SER A O 1
ATOM 1396 N N . ILE A 1 181 ? 0.956 -3.355 -11.953 1.00 96.69 181 ILE A N 1
ATOM 1397 C CA . ILE A 1 181 ? 1.098 -3.394 -10.486 1.00 96.69 181 ILE A CA 1
ATOM 1398 C C . ILE A 1 181 ? 0.662 -2.057 -9.861 1.00 96.69 181 ILE A C 1
ATOM 1400 O O . ILE A 1 181 ? -0.101 -2.035 -8.892 1.00 96.69 181 ILE A O 1
ATOM 1404 N N . VAL A 1 182 ? 1.120 -0.938 -10.429 1.00 96.38 182 VAL A N 1
ATOM 1405 C CA . VAL A 1 182 ? 0.828 0.420 -9.941 1.00 96.38 182 VAL A CA 1
ATOM 1406 C C . VAL A 1 182 ? -0.657 0.758 -10.068 1.00 96.38 182 VAL A C 1
ATOM 1408 O O . VAL A 1 182 ? -1.239 1.323 -9.138 1.00 96.38 182 VAL A O 1
ATOM 1411 N N . GLU A 1 183 ? -1.277 0.413 -11.194 1.00 95.75 183 GLU A N 1
ATOM 1412 C CA . GLU A 1 183 ? -2.703 0.622 -11.454 1.00 95.75 183 GLU A CA 1
ATOM 1413 C C . GLU A 1 183 ? -3.558 -0.205 -10.494 1.00 95.75 183 GLU A C 1
ATOM 1415 O O . GLU A 1 183 ? -4.355 0.372 -9.753 1.00 95.75 183 GLU A O 1
ATOM 1420 N N . ASN A 1 184 ? -3.303 -1.514 -10.397 1.00 96.06 184 ASN A N 1
ATOM 1421 C CA . ASN A 1 184 ? -4.045 -2.419 -9.518 1.00 96.06 184 ASN A CA 1
ATOM 1422 C C . ASN A 1 184 ? -4.006 -1.960 -8.053 1.00 96.06 184 ASN A C 1
ATOM 1424 O O . ASN A 1 184 ? -5.038 -1.914 -7.377 1.00 96.06 184 ASN A O 1
ATOM 1428 N N . PHE A 1 185 ? -2.822 -1.589 -7.552 1.00 96.44 185 PHE A N 1
ATOM 1429 C CA . PHE A 1 185 ? -2.687 -1.106 -6.180 1.00 96.44 185 PHE A CA 1
ATOM 1430 C C . PHE A 1 185 ? -3.372 0.251 -5.982 1.00 96.44 185 PHE A C 1
ATOM 1432 O O . PHE A 1 185 ? -4.052 0.462 -4.974 1.00 96.44 185 PHE A O 1
ATOM 1439 N N . THR A 1 186 ? -3.246 1.167 -6.950 1.00 95.50 186 THR A N 1
ATOM 1440 C CA . THR A 1 186 ? -3.901 2.477 -6.854 1.00 95.50 186 THR A CA 1
ATOM 1441 C C . THR A 1 186 ? -5.420 2.332 -6.835 1.00 95.50 186 THR A C 1
ATOM 1443 O O . THR A 1 186 ? -6.057 2.898 -5.951 1.00 95.50 186 THR A O 1
ATOM 1446 N N . GLU A 1 187 ? -5.995 1.522 -7.723 1.00 94.94 187 GLU A N 1
ATOM 1447 C CA . GLU A 1 187 ? -7.437 1.258 -7.767 1.00 94.94 187 GLU A CA 1
ATOM 1448 C C . GLU A 1 187 ? -7.949 0.562 -6.503 1.00 94.94 187 GLU A C 1
ATOM 1450 O O . GLU A 1 187 ? -9.046 0.852 -6.023 1.00 94.94 187 GLU A O 1
ATOM 1455 N N . LEU A 1 188 ? -7.179 -0.373 -5.935 1.00 94.06 188 LEU A N 1
ATOM 1456 C CA . LEU A 1 188 ? -7.513 -0.988 -4.650 1.00 94.06 188 LEU A CA 1
ATOM 1457 C C . LEU A 1 188 ? -7.547 0.062 -3.535 1.00 94.06 188 LEU A C 1
ATOM 1459 O O . LEU A 1 188 ? -8.528 0.132 -2.796 1.00 94.06 188 LEU A O 1
ATOM 1463 N N . SER A 1 189 ? -6.505 0.890 -3.431 1.00 92.94 189 SER A N 1
ATOM 1464 C CA . SER A 1 189 ? -6.414 1.912 -2.384 1.00 92.94 189 SER A CA 1
ATOM 1465 C C . SER A 1 189 ? -7.501 2.982 -2.516 1.00 92.94 189 SER A C 1
ATOM 1467 O O . SER A 1 189 ? -8.150 3.311 -1.527 1.00 92.94 189 SER A O 1
ATOM 1469 N N . GLU A 1 190 ? -7.786 3.449 -3.735 1.00 93.44 190 GLU A N 1
ATOM 1470 C CA . GLU A 1 190 ? -8.795 4.472 -4.010 1.00 93.44 190 GLU A CA 1
ATOM 1471 C C . GLU A 1 190 ? -10.201 3.977 -3.662 1.00 93.44 190 GLU A C 1
ATOM 1473 O O . GLU A 1 190 ? -10.978 4.713 -3.059 1.00 93.44 190 GLU A O 1
ATOM 1478 N N . ARG A 1 191 ? -10.514 2.703 -3.932 1.00 93.00 191 ARG A N 1
ATOM 1479 C CA . ARG A 1 191 ? -11.779 2.085 -3.497 1.00 93.00 191 ARG A CA 1
ATOM 1480 C C . ARG A 1 191 ? -11.917 1.982 -1.974 1.00 93.00 191 ARG A C 1
ATOM 1482 O O . ARG A 1 191 ? -13.034 1.860 -1.471 1.00 93.00 191 ARG A O 1
ATOM 1489 N N . ILE A 1 192 ? -10.806 1.985 -1.237 1.00 89.12 192 ILE A N 1
ATOM 1490 C CA . ILE A 1 192 ? -10.790 1.834 0.222 1.00 89.12 192 ILE A CA 1
ATOM 1491 C C . ILE A 1 192 ? -10.831 3.190 0.929 1.00 89.12 192 ILE A C 1
ATOM 1493 O O . ILE A 1 192 ? -11.662 3.365 1.818 1.00 89.12 192 ILE A O 1
ATOM 1497 N N . CYS A 1 193 ? -9.967 4.136 0.556 1.00 87.12 193 CYS A N 1
ATOM 1498 C CA . CYS A 1 193 ? -9.864 5.442 1.216 1.00 87.12 193 CYS A CA 1
ATOM 1499 C C . CYS A 1 193 ? -10.589 6.580 0.476 1.00 87.12 193 CYS A C 1
ATOM 1501 O O . CYS A 1 193 ? -10.598 7.707 0.969 1.00 87.12 193 CYS A O 1
ATOM 1503 N N . CYS A 1 194 ? -11.198 6.305 -0.685 1.00 83.81 194 CYS A N 1
ATOM 1504 C CA . CYS A 1 194 ? -11.872 7.284 -1.549 1.00 83.81 194 CYS A CA 1
ATOM 1505 C C . CYS A 1 194 ? -10.970 8.448 -1.995 1.00 83.81 194 CYS A C 1
ATOM 1507 O O . CYS A 1 194 ? -11.455 9.540 -2.295 1.00 83.81 194 CYS A O 1
ATOM 1509 N N . ARG A 1 195 ? -9.651 8.235 -2.019 1.00 86.62 195 ARG A N 1
ATOM 1510 C CA . ARG A 1 195 ? -8.658 9.236 -2.409 1.00 86.62 195 ARG A CA 1
ATOM 1511 C C . ARG A 1 195 ? -7.532 8.576 -3.199 1.00 86.62 195 ARG A C 1
ATOM 1513 O O . ARG A 1 195 ? -7.106 7.471 -2.886 1.00 86.62 195 ARG A O 1
ATOM 1520 N N . GLN A 1 196 ? -7.008 9.286 -4.194 1.00 83.56 196 GLN A N 1
ATOM 1521 C CA . GLN A 1 196 ? -5.790 8.873 -4.885 1.00 83.56 196 GLN A CA 1
ATOM 1522 C C . GLN A 1 196 ? -4.548 9.374 -4.145 1.00 83.56 196 GLN A C 1
ATOM 1524 O O . GLN A 1 196 ? -4.419 10.567 -3.858 1.00 83.56 196 GLN A O 1
ATOM 1529 N N . SER A 1 197 ? -3.605 8.471 -3.891 1.00 87.69 197 SER A N 1
ATOM 1530 C CA . SER A 1 197 ? -2.272 8.817 -3.397 1.00 87.69 197 SER A CA 1
ATOM 1531 C C . SER A 1 197 ? -1.312 8.977 -4.589 1.00 87.69 197 SER A C 1
ATOM 1533 O O . SER A 1 197 ? -1.185 8.066 -5.410 1.00 87.69 197 SER A O 1
ATOM 1535 N N . PRO A 1 198 ? -0.630 10.129 -4.740 1.00 90.50 198 PRO A N 1
ATOM 1536 C CA . PRO A 1 198 ? 0.140 10.425 -5.950 1.00 90.50 198 PRO A CA 1
ATOM 1537 C C . PRO A 1 198 ? 1.530 9.773 -5.983 1.00 90.50 198 PRO A C 1
ATOM 1539 O O . PRO A 1 198 ? 2.109 9.655 -7.063 1.00 90.50 198 PRO A O 1
ATOM 1542 N N . ALA A 1 199 ? 2.073 9.362 -4.831 1.00 94.31 199 ALA A N 1
ATOM 1543 C CA . ALA A 1 199 ? 3.477 8.970 -4.683 1.00 94.31 199 ALA A CA 1
ATOM 1544 C C . ALA A 1 199 ? 3.887 7.822 -5.621 1.00 94.31 199 ALA A C 1
ATOM 1546 O O . ALA A 1 199 ? 4.864 7.946 -6.361 1.00 94.31 199 ALA A O 1
ATOM 1547 N N . LEU A 1 200 ? 3.110 6.734 -5.655 1.00 94.81 200 LEU A N 1
ATOM 1548 C CA . LEU A 1 200 ? 3.428 5.563 -6.473 1.00 94.81 200 LEU A CA 1
ATOM 1549 C C . LEU A 1 200 ? 3.325 5.858 -7.977 1.00 94.81 200 LEU A C 1
ATOM 1551 O O . LEU A 1 200 ? 4.228 5.519 -8.741 1.00 94.81 200 LEU A O 1
ATOM 1555 N N . LYS A 1 201 ? 2.267 6.563 -8.401 1.00 95.12 201 LYS A N 1
ATOM 1556 C CA . LYS A 1 201 ? 2.101 7.008 -9.796 1.00 95.12 201 LYS A CA 1
ATOM 1557 C C . LYS A 1 201 ? 3.233 7.945 -10.231 1.00 95.12 201 LYS A C 1
ATOM 1559 O O . LYS A 1 201 ? 3.673 7.879 -11.377 1.00 95.12 201 LYS A O 1
ATOM 1564 N N . ALA A 1 202 ? 3.708 8.820 -9.345 1.00 95.56 202 ALA A N 1
ATOM 1565 C CA . ALA A 1 202 ? 4.834 9.705 -9.631 1.00 95.56 202 ALA A CA 1
ATOM 1566 C C . ALA A 1 202 ? 6.142 8.916 -9.814 1.00 95.56 202 ALA A C 1
ATOM 1568 O O . ALA A 1 202 ? 6.829 9.114 -10.816 1.00 95.56 202 ALA A O 1
ATOM 1569 N N . ALA A 1 203 ? 6.440 7.975 -8.912 1.00 94.38 203 ALA A N 1
ATOM 1570 C CA . ALA A 1 203 ? 7.611 7.102 -9.028 1.00 94.38 203 ALA A CA 1
ATOM 1571 C C . ALA A 1 203 ? 7.583 6.269 -10.320 1.00 94.38 203 ALA A C 1
ATOM 1573 O O . ALA A 1 203 ? 8.584 6.189 -11.033 1.00 94.38 203 ALA A O 1
ATOM 1574 N N . PHE A 1 204 ? 6.415 5.730 -10.684 1.00 94.81 204 PHE A N 1
ATOM 1575 C CA . PHE A 1 204 ? 6.220 5.044 -11.959 1.00 94.81 204 PHE A CA 1
ATOM 1576 C C . PHE A 1 204 ? 6.534 5.936 -13.164 1.00 94.81 204 PHE A C 1
ATOM 1578 O O . PHE A 1 204 ? 7.288 5.530 -14.046 1.00 94.81 204 PHE A O 1
ATOM 1585 N N . LYS A 1 205 ? 5.997 7.163 -13.201 1.00 94.38 205 LYS A N 1
ATOM 1586 C CA . LYS A 1 205 ? 6.241 8.107 -14.305 1.00 94.38 205 LYS A CA 1
ATOM 1587 C C . LYS A 1 205 ? 7.726 8.415 -14.479 1.00 94.38 205 LYS A C 1
ATOM 1589 O O . LYS A 1 205 ? 8.198 8.465 -15.612 1.00 94.38 205 LYS A O 1
ATOM 1594 N N . ILE A 1 206 ? 8.455 8.590 -13.377 1.00 93.12 206 ILE A N 1
ATOM 1595 C CA . ILE A 1 206 ? 9.910 8.792 -13.403 1.00 93.12 206 ILE A CA 1
ATOM 1596 C C . ILE A 1 206 ? 10.593 7.565 -14.017 1.00 93.12 206 ILE A C 1
ATOM 1598 O O . ILE A 1 206 ? 11.388 7.701 -14.947 1.00 93.12 206 ILE A O 1
ATOM 1602 N N . GLN A 1 207 ? 10.234 6.362 -13.566 1.00 91.00 207 GLN A N 1
ATOM 1603 C CA . GLN A 1 207 ? 10.837 5.126 -14.060 1.00 91.00 207 GLN A CA 1
ATOM 1604 C C . GLN A 1 207 ? 10.539 4.868 -15.546 1.00 91.00 207 GLN A C 1
ATOM 1606 O O . GLN A 1 207 ? 11.441 4.530 -16.317 1.00 91.00 207 GLN A O 1
ATOM 1611 N N . ALA A 1 208 ? 9.297 5.089 -15.979 1.00 91.94 208 ALA A N 1
ATOM 1612 C CA . ALA A 1 208 ? 8.901 4.995 -17.380 1.00 91.94 208 ALA A CA 1
ATOM 1613 C C . ALA A 1 208 ? 9.621 6.048 -18.243 1.00 91.94 208 ALA A C 1
ATOM 1615 O O . ALA A 1 208 ? 10.114 5.727 -19.325 1.00 91.94 208 ALA A O 1
ATOM 1616 N N . GLY A 1 209 ? 9.752 7.284 -17.749 1.00 92.25 209 GLY A N 1
ATOM 1617 C CA . GLY A 1 209 ? 10.502 8.350 -18.416 1.00 92.25 209 GLY A CA 1
ATOM 1618 C C . GLY A 1 209 ? 11.980 7.998 -18.605 1.00 92.25 209 GLY A C 1
ATOM 1619 O O . GLY A 1 209 ? 12.516 8.149 -19.705 1.00 92.25 209 GLY A O 1
ATOM 1620 N N . ASN A 1 210 ? 12.618 7.442 -17.572 1.00 90.19 210 ASN A N 1
ATOM 1621 C CA . ASN A 1 210 ? 14.000 6.964 -17.635 1.00 90.19 210 ASN A CA 1
ATOM 1622 C C . ASN A 1 210 ? 14.178 5.852 -18.678 1.00 90.19 210 ASN A C 1
ATOM 1624 O O . ASN A 1 210 ? 15.149 5.870 -19.440 1.00 90.19 210 ASN A O 1
ATOM 1628 N N . TYR A 1 211 ? 13.235 4.907 -18.751 1.00 90.88 211 TYR A N 1
ATOM 1629 C CA . TYR A 1 211 ? 13.228 3.874 -19.788 1.00 90.88 211 TYR A CA 1
ATOM 1630 C C . TYR A 1 211 ? 13.128 4.479 -21.192 1.00 90.88 211 TYR A C 1
ATOM 1632 O O . TYR A 1 211 ? 13.965 4.178 -22.043 1.00 90.88 211 TYR A O 1
ATOM 1640 N N . VAL A 1 212 ? 12.149 5.358 -21.429 1.00 92.00 212 VAL A N 1
ATOM 1641 C CA . VAL A 1 212 ? 11.934 6.005 -22.734 1.00 92.00 212 VAL A CA 1
ATOM 1642 C C . VAL A 1 212 ? 13.186 6.770 -23.162 1.00 92.00 212 VAL A C 1
ATOM 1644 O O . VAL A 1 212 ? 13.658 6.609 -24.290 1.00 92.00 212 VAL A O 1
ATOM 1647 N N . HIS A 1 213 ? 13.786 7.539 -22.251 1.00 91.12 213 HIS A N 1
ATOM 1648 C CA . HIS A 1 213 ? 15.016 8.272 -22.526 1.00 91.12 213 HIS A CA 1
ATOM 1649 C C . HIS A 1 213 ? 16.167 7.333 -22.926 1.00 91.12 213 HIS A C 1
ATOM 1651 O O . HIS A 1 213 ? 16.761 7.510 -23.993 1.00 91.12 213 HIS A O 1
ATOM 1657 N N . LYS A 1 214 ? 16.440 6.290 -22.125 1.00 89.19 214 LYS A N 1
ATOM 1658 C CA . LYS A 1 214 ? 17.483 5.287 -22.417 1.00 89.19 214 LYS A CA 1
ATOM 1659 C C . LYS A 1 214 ? 17.224 4.580 -23.756 1.00 89.19 214 LYS A C 1
ATOM 1661 O O . LYS A 1 214 ? 18.142 4.434 -24.562 1.00 89.19 214 LYS A O 1
ATOM 1666 N N . PHE A 1 215 ? 15.978 4.202 -24.030 1.00 90.25 215 PHE A N 1
ATOM 1667 C CA . PHE A 1 215 ? 15.559 3.520 -25.257 1.00 90.25 215 PHE A CA 1
ATOM 1668 C C . PHE A 1 215 ? 15.809 4.357 -26.519 1.00 90.25 215 PHE A C 1
ATOM 1670 O O . PHE A 1 215 ? 16.320 3.842 -27.522 1.00 90.25 215 PHE A O 1
ATOM 1677 N N . HIS A 1 216 ? 15.459 5.647 -26.489 1.00 92.88 216 HIS A N 1
ATOM 1678 C CA . HIS A 1 216 ? 15.695 6.549 -27.617 1.00 92.88 216 HIS A CA 1
ATOM 1679 C C . HIS A 1 216 ? 17.175 6.888 -27.776 1.00 92.88 216 HIS A C 1
ATOM 1681 O O . HIS A 1 216 ? 17.669 6.901 -28.905 1.00 92.88 216 HIS A O 1
ATOM 1687 N N . LEU A 1 217 ? 17.896 7.093 -26.670 1.00 91.94 217 LEU A N 1
ATOM 1688 C CA . LEU A 1 217 ? 19.333 7.358 -26.694 1.00 91.94 217 LEU A CA 1
ATOM 1689 C C . LEU A 1 217 ? 20.104 6.197 -27.337 1.00 91.94 217 LEU A C 1
ATOM 1691 O O . LEU A 1 217 ? 20.915 6.417 -28.233 1.00 91.94 217 LEU A O 1
ATOM 1695 N N . GLN A 1 218 ? 19.792 4.954 -26.961 1.00 90.19 218 GLN A N 1
ATOM 1696 C CA . GLN A 1 218 ? 20.407 3.763 -27.554 1.00 90.19 218 GLN A CA 1
ATOM 1697 C C . GLN A 1 218 ? 20.140 3.650 -29.061 1.00 90.19 218 GLN A C 1
ATOM 1699 O O . GLN A 1 218 ? 21.052 3.342 -29.828 1.00 90.19 218 GLN A O 1
ATOM 1704 N N . ARG A 1 219 ? 18.910 3.930 -29.515 1.00 92.25 219 ARG A N 1
ATOM 1705 C CA . ARG A 1 219 ? 18.574 3.920 -30.950 1.00 92.25 219 ARG A CA 1
ATOM 1706 C C . ARG A 1 219 ? 19.282 5.013 -31.725 1.00 92.25 219 ARG A C 1
ATOM 1708 O O . ARG A 1 219 ? 19.779 4.737 -32.812 1.00 92.25 219 ARG A O 1
ATOM 1715 N N . LYS A 1 220 ? 19.337 6.224 -31.168 1.00 95.12 220 LYS A N 1
ATOM 1716 C CA . LYS A 1 220 ? 20.068 7.340 -31.763 1.00 95.12 220 LYS A CA 1
ATOM 1717 C C . LYS A 1 220 ? 21.540 6.975 -31.922 1.00 95.12 220 LYS A C 1
ATOM 1719 O O . LYS A 1 220 ? 22.049 7.056 -33.030 1.00 95.12 220 LYS A O 1
ATOM 1724 N N . ASN A 1 221 ? 22.177 6.476 -30.863 1.00 94.31 221 ASN A N 1
ATOM 1725 C CA . ASN A 1 221 ? 23.580 6.062 -30.902 1.00 94.31 221 ASN A CA 1
ATOM 1726 C C . ASN A 1 221 ? 23.817 4.950 -31.933 1.00 94.31 221 ASN A C 1
ATOM 1728 O O . ASN A 1 221 ? 24.760 5.031 -32.714 1.00 94.31 221 ASN A O 1
ATOM 1732 N N . LYS A 1 222 ? 22.938 3.940 -31.991 1.00 94.38 222 LYS A N 1
ATOM 1733 C CA . LYS A 1 222 ? 23.022 2.878 -33.004 1.00 94.38 222 LYS A CA 1
ATOM 1734 C C . LYS A 1 222 ? 22.895 3.433 -34.424 1.00 94.38 222 LYS A C 1
ATOM 1736 O O . LYS A 1 222 ? 23.648 3.019 -35.297 1.00 94.38 222 LYS A O 1
ATOM 1741 N N . LEU A 1 223 ? 21.955 4.348 -34.659 1.00 95.44 223 LEU A N 1
ATOM 1742 C CA . LEU A 1 223 ? 21.774 4.984 -35.961 1.00 95.44 223 LEU A CA 1
ATOM 1743 C C . LEU A 1 223 ? 23.005 5.808 -36.347 1.00 95.44 223 LEU A C 1
ATOM 1745 O O . LEU A 1 223 ? 23.494 5.646 -37.455 1.00 95.44 223 LEU A O 1
ATOM 1749 N N . THR A 1 224 ? 23.534 6.624 -35.433 1.00 94.62 224 THR A N 1
ATOM 1750 C CA . THR A 1 224 ? 24.769 7.392 -35.648 1.00 94.62 224 THR A CA 1
ATOM 1751 C C . THR A 1 224 ? 25.920 6.475 -36.053 1.00 94.62 224 THR A C 1
ATOM 1753 O O . THR A 1 224 ? 26.519 6.694 -37.096 1.00 94.62 224 THR A O 1
ATOM 1756 N N . LEU A 1 225 ? 26.146 5.378 -35.322 1.00 93.94 225 LEU A N 1
ATOM 1757 C CA . LEU A 1 225 ? 27.194 4.409 -35.659 1.00 93.94 225 LEU A CA 1
ATOM 1758 C C . LEU A 1 225 ? 27.009 3.786 -37.052 1.00 93.94 225 LEU A C 1
ATOM 1760 O O . LEU A 1 225 ? 27.984 3.583 -37.772 1.00 93.94 225 LEU A O 1
ATOM 1764 N N . LEU A 1 226 ? 25.769 3.478 -37.446 1.00 93.81 226 LEU A N 1
ATOM 1765 C CA . LEU A 1 226 ? 25.473 2.938 -38.778 1.00 93.81 226 LEU A CA 1
ATOM 1766 C C . LEU A 1 226 ? 25.690 3.974 -39.889 1.00 93.81 226 LEU A C 1
ATOM 1768 O O . LEU A 1 226 ? 26.162 3.612 -40.964 1.00 93.81 226 LEU A O 1
ATOM 1772 N N . LEU A 1 227 ? 25.352 5.239 -39.634 1.00 92.25 227 LEU A N 1
ATOM 1773 C CA . LEU A 1 227 ? 25.561 6.351 -40.564 1.00 92.25 227 LEU A CA 1
ATOM 1774 C C . LEU A 1 227 ? 27.052 6.669 -40.736 1.00 92.25 227 LEU A C 1
ATOM 1776 O O . LEU A 1 227 ? 27.501 6.869 -41.863 1.00 92.25 227 LEU A O 1
ATOM 1780 N N . ASP A 1 228 ? 27.826 6.651 -39.652 1.00 91.38 228 ASP A N 1
ATOM 1781 C CA . ASP A 1 228 ? 29.276 6.881 -39.681 1.00 91.38 228 ASP A CA 1
ATOM 1782 C C . ASP A 1 228 ? 30.015 5.748 -40.407 1.00 91.38 228 ASP A C 1
ATOM 1784 O O . ASP A 1 228 ? 30.997 5.977 -41.112 1.00 91.38 228 ASP A O 1
ATOM 1788 N N . ALA A 1 229 ? 29.523 4.512 -40.278 1.00 89.81 229 ALA A N 1
ATOM 1789 C CA . ALA A 1 229 ? 30.057 3.358 -40.995 1.00 89.81 229 ALA A CA 1
ATOM 1790 C C . ALA A 1 229 ? 29.634 3.308 -42.478 1.00 89.81 229 ALA A C 1
ATOM 1792 O O . ALA A 1 229 ? 30.202 2.532 -43.256 1.00 89.81 229 ALA A O 1
ATOM 1793 N N . ALA A 1 230 ? 28.634 4.095 -42.888 1.00 88.00 230 ALA A N 1
ATOM 1794 C CA . ALA A 1 230 ? 28.133 4.078 -44.252 1.00 88.00 230 ALA A CA 1
ATOM 1795 C C . ALA A 1 230 ? 29.127 4.744 -45.216 1.00 88.00 230 ALA A C 1
ATOM 1797 O O . ALA A 1 230 ? 29.631 5.843 -44.991 1.00 88.00 230 ALA A O 1
ATOM 1798 N N . ARG A 1 231 ? 29.385 4.087 -46.351 1.00 83.00 231 ARG A N 1
ATOM 1799 C CA . ARG A 1 231 ? 30.149 4.680 -47.456 1.00 83.00 231 ARG A CA 1
ATOM 1800 C C . ARG A 1 231 ? 29.204 5.483 -48.339 1.00 83.00 231 ARG A C 1
ATOM 1802 O O . ARG A 1 231 ? 28.590 4.939 -49.256 1.00 83.00 231 ARG A O 1
ATOM 1809 N N . TRP A 1 232 ? 29.079 6.765 -48.030 1.00 81.81 232 TRP A N 1
ATOM 1810 C CA . TRP A 1 232 ? 28.247 7.710 -48.766 1.00 81.81 232 TRP A CA 1
ATOM 1811 C C . TRP A 1 232 ? 28.720 7.838 -50.222 1.00 81.81 232 TRP A C 1
ATOM 1813 O O . TRP A 1 232 ? 29.896 8.095 -50.480 1.00 81.81 232 TRP A O 1
ATOM 1823 N N . LYS A 1 233 ? 27.809 7.645 -51.181 1.00 77.88 233 LYS A N 1
ATOM 1824 C CA . LYS A 1 233 ? 28.025 7.982 -52.596 1.00 77.88 233 LYS A CA 1
ATOM 1825 C C . LYS A 1 233 ? 27.282 9.277 -52.906 1.00 77.88 233 LYS A C 1
ATOM 1827 O O . LYS A 1 233 ? 26.207 9.506 -52.356 1.00 77.88 233 LYS A O 1
ATOM 1832 N N . VAL A 1 234 ? 27.854 10.106 -53.776 1.00 76.50 234 VAL A N 1
ATOM 1833 C CA . VAL A 1 234 ? 27.187 11.314 -54.277 1.00 76.50 234 VAL A CA 1
ATOM 1834 C C . VAL A 1 234 ? 25.930 10.882 -55.032 1.00 76.50 234 VAL A C 1
ATOM 1836 O O . VAL A 1 234 ? 25.995 9.971 -55.856 1.00 76.50 234 VAL A O 1
ATOM 1839 N N . ALA A 1 235 ? 24.788 11.482 -54.703 1.00 76.31 235 ALA A N 1
ATOM 1840 C CA . ALA A 1 235 ? 23.556 11.250 -55.440 1.00 76.31 235 ALA A CA 1
ATOM 1841 C C . ALA A 1 235 ? 23.650 11.966 -56.794 1.00 76.31 235 ALA A C 1
ATOM 1843 O O . ALA A 1 235 ? 23.936 13.163 -56.823 1.00 76.31 235 ALA A O 1
ATOM 1844 N N . ASP A 1 236 ? 23.410 11.248 -57.893 1.00 74.56 236 ASP A N 1
ATOM 1845 C CA . ASP A 1 236 ? 23.256 11.870 -59.208 1.00 74.56 236 ASP A CA 1
ATOM 1846 C C . ASP A 1 236 ? 21.952 12.670 -59.207 1.00 74.56 236 ASP A C 1
ATOM 1848 O O . ASP A 1 236 ? 20.854 12.110 -59.230 1.00 74.56 236 ASP A O 1
ATOM 1852 N N . VAL A 1 237 ? 22.077 13.992 -59.120 1.00 79.50 237 VAL A N 1
ATOM 1853 C CA . VAL A 1 237 ? 20.946 14.913 -59.228 1.00 79.50 237 VAL A CA 1
ATOM 1854 C C . VAL A 1 237 ? 20.853 15.334 -60.690 1.00 79.50 237 VAL A C 1
ATOM 1856 O O . VAL A 1 237 ? 21.778 15.957 -61.210 1.00 79.50 237 VAL A O 1
ATOM 1859 N N . THR A 1 238 ? 19.763 14.976 -61.372 1.00 69.00 238 THR A N 1
ATOM 1860 C CA . THR A 1 238 ? 19.481 15.498 -62.716 1.00 69.00 238 THR A CA 1
ATOM 1861 C C . THR A 1 238 ? 19.314 17.016 -62.631 1.00 69.00 238 THR A C 1
ATOM 1863 O O . THR A 1 238 ? 18.468 17.460 -61.852 1.00 69.00 238 THR A O 1
ATOM 1866 N N . PRO A 1 239 ? 20.102 17.809 -63.377 1.00 72.94 239 PRO A N 1
ATOM 1867 C CA . PRO A 1 239 ? 19.902 19.253 -63.435 1.00 72.94 239 PRO A CA 1
ATOM 1868 C C . PRO A 1 239 ? 18.537 19.564 -64.070 1.00 72.94 239 PRO A C 1
ATOM 1870 O O . PRO A 1 239 ? 18.143 18.875 -65.014 1.00 72.94 239 PRO A O 1
ATOM 1873 N N . GLU A 1 240 ? 17.826 20.551 -63.510 1.00 59.38 240 GLU A N 1
ATOM 1874 C CA . GLU A 1 240 ? 16.550 21.078 -64.037 1.00 59.38 240 GLU A CA 1
ATOM 1875 C C . GLU A 1 240 ? 16.689 21.657 -65.452 1.00 59.38 240 GLU A C 1
ATOM 1877 O O . GLU A 1 240 ? 17.723 22.310 -65.735 1.00 59.38 240 GLU A O 1
#

Secondary structure (DSSP, 8-state):
-HHHHHHHHHHHHS-SSS-SS-TTHHHHHHHHHHHHHTT-THHHHHHHHHHHHHHHHHHHHHHHHHHHHHHHHHTTS--------HHHHHHHHHHHHHHHHHHHHHHHHHHHHHHHHHHHTTSSSS---S-HHHHHHHHHHHHHHHHHHHHHHHHHHHHHHHTTTTT-PPPHHHHHHHHHHHHHHHHHHHHHHSS--HHHHHHHHHHHHHHHHHHHHHHHHHHHHHHHTS-PPPP-----

Radius of gyration: 26.01 Å; Cα contacts (8 Å, |Δi|>4): 189; chains: 1; bounding box: 62×46×92 Å

Mean predicted aligned error: 8.53 Å

pLDDT: mean 85.58, std 12.9, range [46.69, 97.5]

Organism: NCBI:txid153018

Nearest PDB structures (foldseek):
  6ixg-assembly2_B  TM=1.674E-01  e=7.998E-01  Homo sapiens

Foldseek 3Di:
DVVLLVLLLVQLQPDLPPDDAGPPLVVLLVVLLVCVLVLNLCSLVSSLVSLLVSLVVVLVVLVVVLQVVQVVVCVVPPDDRPDQALVSLLVSLLVSLVSLLSSLVRLLRSLVSSLVSLVVCCDDPDHNSDDPVSNVVSVVSSLVSSVSSLLSSLQVSLVSLQVPLPPDQDDPVSLVSLVVSLVVSQVSSCVRNVDGRCRNVVSSVVSVVSNVVVVVVVVVVVVVVVVVPDDDDDDPDDDD

Solvent-accessible surface area (backbone atoms only — not comparable to full-atom values): 13769 Å² total; per-residue (Å²): 112,70,66,59,50,53,48,49,52,56,53,60,67,46,66,95,82,67,66,97,70,68,71,62,56,72,58,51,48,53,52,48,49,55,38,53,63,67,70,50,69,62,58,58,58,52,47,42,53,49,52,49,51,34,55,51,50,52,52,52,51,51,54,49,52,59,51,48,59,54,48,68,74,35,77,84,51,99,62,77,83,73,78,82,47,71,67,58,49,50,50,53,52,45,52,49,45,52,52,52,50,54,49,51,52,45,53,48,52,53,51,50,51,51,51,51,46,49,51,53,35,54,36,94,68,91,62,72,66,44,50,75,66,56,46,51,52,49,54,51,52,53,51,50,38,46,40,52,52,48,44,50,52,33,45,52,52,17,52,63,53,56,70,46,71,83,76,61,88,72,52,74,67,56,53,51,52,50,49,51,50,53,49,55,47,47,55,53,43,25,76,71,53,76,49,86,65,63,52,33,61,51,32,48,52,52,49,53,49,53,46,53,52,52,56,51,50,53,51,51,52,52,49,50,54,53,58,71,69,49,85,84,72,87,77,89,72,82,82,133

InterPro domains:
  IPR039745 Vacuolar protein sorting-associated protein 54 [PTHR12965] (20-239)